Protein AF-A0A6B9TF49-F1 (afdb_monomer_lite)

Radius of gyration: 22.35 Å; chains: 1; bounding box: 55×43×65 Å

Sequence (356 aa):
MDRMTGKLMEFLEELSRALIASGNSVTETERILRSIAGSLGVMVEVSVLPTMLIIKMGGDVSRMSLAAQSPGFIPLHQVTEIYRLIDDVKEGHVDPESALDKLVSIRRSPHRSGRLGMFSGYILLSVGIAFLIQPDLSLITYSSFLSLIAGFLIVMSYGNERLSLIMPVLASFTVSSVAFFMICEGLMTGNLSLLVPPLIYFIPGVTITTGMYELASQELVSGSSRVIYACMLLLLLLFGVLMGMQLNGFPQQEFTAIKITSSFIYSPYLGAVLFATGIYLFLSVRRSDFPWILLVLYTALLGQQIGNLIAGGLLGAFLGALSMTVTARGIEIAGKTSHFVTLYHVLIQESPPRLV

Foldseek 3Di:
DVVLVVLLVLLLVLLLLVCVLQLHAQVLSQVLSQLLCVLVVWHWDWGDASQWIWIDGPNDIDTDGGSPNQLDHQFVVLVLQSVVLSVCSSVVVDRSNRSSVSNVVSSPDAQPLHLVLQLLLLLLQLLLVQLQPANDPQLSVLLSVLLNVLSVLVSVCPPPSVSSVLSLLVSLQVSLLVVLLCVVVVNGDDAPSSSCSSNVVLQLVSLQVSLVVCVVVVVPNRSVVSNVVNVVSVVSSVNSNVNSCVVNVPDPVVHDDDPRDHPDPCRNLVSLLSSLSSSCSNSVDDPQCSVLSSVLSVQLQVLLVVLCVPPRRVRSNVRSVVRSLVSLCVCLVVVRDRCPSPSDPPPPPPPDPPDD

pLDDT: mean 82.02, std 15.94, range [27.72, 98.0]

Structure (mmCIF, N/CA/C/O backbone):
data_AF-A0A6B9TF49-F1
#
_entry.id   AF-A0A6B9TF49-F1
#
loop_
_atom_site.group_PDB
_atom_site.id
_atom_site.type_symbol
_atom_site.label_atom_id
_atom_site.label_alt_id
_atom_site.label_comp_id
_atom_site.label_asym_id
_atom_site.label_entity_id
_atom_site.label_seq_id
_atom_site.pdbx_PDB_ins_code
_atom_site.Cartn_x
_atom_site.Cartn_y
_atom_site.Cartn_z
_atom_site.occupancy
_atom_site.B_iso_or_equiv
_atom_site.auth_seq_id
_atom_site.auth_comp_id
_atom_site.auth_asym_id
_atom_site.auth_atom_id
_atom_site.pdbx_PDB_model_num
ATOM 1 N N . MET A 1 1 ? -18.948 -11.946 34.826 1.00 50.22 1 MET A N 1
ATOM 2 C CA . MET A 1 1 ? -18.286 -10.670 34.489 1.00 50.22 1 MET A CA 1
ATOM 3 C C . MET A 1 1 ? -16.859 -10.926 34.030 1.00 50.22 1 MET A C 1
ATOM 5 O O . MET A 1 1 ? -16.630 -10.737 32.850 1.00 50.22 1 MET A O 1
ATOM 9 N N . ASP A 1 2 ? -15.986 -11.522 34.852 1.00 61.84 2 ASP A N 1
ATOM 10 C CA . ASP A 1 2 ? -14.580 -11.836 34.497 1.00 61.84 2 ASP A CA 1
ATOM 11 C C . ASP A 1 2 ? -14.349 -12.507 33.136 1.00 61.84 2 ASP A C 1
ATOM 13 O O . ASP A 1 2 ? -13.520 -12.062 32.349 1.00 61.84 2 ASP A O 1
ATOM 17 N N . ARG A 1 3 ? -15.109 -13.560 32.812 1.00 61.41 3 ARG A N 1
ATOM 18 C CA . ARG A 1 3 ? -14.916 -14.301 31.553 1.00 61.41 3 ARG A CA 1
ATOM 19 C C . ARG A 1 3 ? -15.261 -13.475 30.304 1.00 61.41 3 ARG A C 1
ATOM 21 O O . ARG A 1 3 ? -14.614 -13.621 29.274 1.00 61.41 3 ARG A O 1
ATOM 28 N N . MET A 1 4 ? -16.258 -12.596 30.413 1.00 64.38 4 MET A N 1
ATOM 29 C CA . MET A 1 4 ? -16.692 -11.701 29.334 1.00 64.38 4 MET A CA 1
ATOM 30 C C . MET A 1 4 ? -15.708 -10.537 29.156 1.00 64.38 4 MET A C 1
ATOM 32 O O . MET A 1 4 ? -15.380 -10.185 28.028 1.00 64.38 4 MET A O 1
ATOM 36 N N . THR A 1 5 ? -15.171 -10.007 30.260 1.00 75.62 5 THR A N 1
ATOM 37 C CA . THR A 1 5 ? -14.090 -9.010 30.268 1.00 75.62 5 THR A CA 1
ATOM 38 C C . THR A 1 5 ? -12.828 -9.556 29.591 1.00 75.62 5 THR A C 1
ATOM 40 O O . THR A 1 5 ? -12.254 -8.889 28.735 1.00 75.62 5 THR A O 1
ATOM 43 N N . GLY A 1 6 ? -12.445 -10.804 29.894 1.00 80.69 6 GLY A N 1
ATOM 44 C CA . GLY A 1 6 ? -11.306 -11.474 29.256 1.00 80.69 6 GLY A CA 1
ATOM 45 C C . GLY A 1 6 ? -11.487 -11.672 27.748 1.00 80.69 6 GLY A C 1
ATOM 46 O O . GLY A 1 6 ? -10.590 -11.348 26.976 1.00 80.69 6 GLY A O 1
ATOM 47 N N . LYS A 1 7 ? -12.670 -12.122 27.304 1.00 84.38 7 LYS A N 1
ATOM 48 C CA . LYS A 1 7 ? -12.969 -12.298 25.872 1.00 84.38 7 LYS A CA 1
ATOM 49 C C . LYS A 1 7 ? -13.021 -10.988 25.096 1.00 84.38 7 LYS A C 1
ATOM 51 O O . LYS A 1 7 ? -12.519 -10.927 23.977 1.00 84.38 7 LYS A O 1
ATOM 56 N N . LEU A 1 8 ? -13.578 -9.936 25.694 1.00 86.00 8 LEU A N 1
ATOM 57 C CA . LEU A 1 8 ? -13.536 -8.598 25.110 1.00 86.00 8 LEU A CA 1
ATOM 58 C C . LEU A 1 8 ? -12.091 -8.114 24.959 1.00 86.00 8 LEU A C 1
ATOM 60 O O . LEU A 1 8 ? -11.741 -7.557 23.926 1.00 86.00 8 LEU A O 1
ATOM 64 N N . MET A 1 9 ? -11.243 -8.351 25.958 1.00 85.44 9 MET A N 1
ATOM 65 C CA . MET A 1 9 ? -9.836 -7.971 25.897 1.00 85.44 9 MET A CA 1
ATOM 66 C C . MET A 1 9 ? -9.089 -8.719 24.786 1.00 85.44 9 MET A C 1
ATOM 68 O O . MET A 1 9 ? -8.458 -8.070 23.957 1.00 85.44 9 MET A O 1
ATOM 72 N N . GLU A 1 10 ? -9.250 -10.044 24.693 1.00 86.25 10 GLU A N 1
ATOM 73 C CA . GLU A 1 10 ? -8.709 -10.859 23.590 1.00 86.25 10 GLU A CA 1
ATOM 74 C C . GLU A 1 10 ? -9.185 -10.348 22.217 1.00 86.25 10 GLU A C 1
ATOM 76 O O . GLU A 1 10 ? -8.394 -10.235 21.278 1.00 86.25 10 GLU A O 1
ATOM 81 N N . PHE A 1 11 ? -10.470 -9.995 22.097 1.00 88.81 11 PHE A N 1
ATOM 82 C CA . PHE A 1 11 ? -11.031 -9.429 20.872 1.00 88.81 11 PHE A CA 1
ATOM 83 C C . PHE A 1 11 ? -10.395 -8.085 20.505 1.00 88.81 11 PHE A C 1
ATOM 85 O O . PHE A 1 11 ? -9.966 -7.911 19.366 1.00 88.81 11 PHE A O 1
ATOM 92 N N . LEU A 1 12 ? -10.302 -7.146 21.451 1.00 89.19 12 LEU A N 1
ATOM 93 C CA . LEU A 1 12 ? -9.697 -5.831 21.220 1.00 89.19 12 LEU A CA 1
ATOM 94 C C . LEU A 1 12 ? -8.208 -5.947 20.860 1.00 89.19 12 LEU A C 1
ATOM 96 O O . LEU A 1 12 ? -7.720 -5.210 20.001 1.00 89.19 12 LEU A O 1
ATOM 100 N N . GLU A 1 13 ? -7.495 -6.889 21.475 1.00 85.69 13 GLU A N 1
ATOM 101 C CA . GLU A 1 13 ? -6.094 -7.182 21.175 1.00 85.69 13 GLU A CA 1
ATOM 102 C C . GLU A 1 13 ? -5.904 -7.706 19.741 1.00 85.69 13 GLU A C 1
ATOM 104 O O . GLU A 1 13 ? -5.104 -7.161 18.972 1.00 85.69 13 GLU A O 1
ATOM 109 N N . GLU A 1 14 ? -6.669 -8.724 19.336 1.00 85.56 14 GLU A N 1
ATOM 110 C CA . GLU A 1 14 ? -6.610 -9.266 17.974 1.00 85.56 14 GLU A CA 1
ATOM 111 C C . GLU A 1 14 ? -7.107 -8.265 16.922 1.00 85.56 14 GLU A C 1
ATOM 113 O O . GLU A 1 14 ? -6.553 -8.186 15.820 1.00 85.56 14 GLU A O 1
ATOM 118 N N . LEU A 1 15 ? -8.111 -7.453 17.262 1.00 88.62 15 LEU A N 1
ATOM 119 C CA . LEU A 1 15 ? -8.631 -6.415 16.380 1.00 88.62 15 LEU A CA 1
ATOM 120 C C . LEU A 1 15 ? -7.591 -5.319 16.144 1.00 88.62 15 LEU A C 1
ATOM 122 O O . LEU A 1 15 ? -7.378 -4.916 15.003 1.00 88.62 15 LEU A O 1
ATOM 126 N N . SER A 1 16 ? -6.900 -4.880 17.197 1.00 87.12 16 SER A N 1
ATOM 127 C CA . SER A 1 16 ? -5.808 -3.908 17.101 1.00 87.12 16 SER A CA 1
ATOM 128 C C . SER A 1 16 ? -4.714 -4.381 16.140 1.00 87.12 16 SER A C 1
ATOM 130 O O . SER A 1 16 ? -4.325 -3.656 15.221 1.00 87.12 16 SER A O 1
ATOM 132 N N . ARG A 1 17 ? -4.282 -5.645 16.273 1.00 83.56 17 ARG A N 1
ATOM 133 C CA . ARG A 1 17 ? -3.313 -6.264 15.351 1.00 83.56 17 ARG A CA 1
ATOM 134 C C . ARG A 1 17 ? -3.799 -6.218 13.906 1.00 83.56 17 ARG A C 1
ATOM 136 O O . ARG A 1 17 ? -3.029 -5.871 13.012 1.00 83.56 17 ARG A O 1
ATOM 143 N N . ALA A 1 18 ? -5.066 -6.553 13.677 1.00 82.69 18 ALA A N 1
ATOM 144 C CA . ALA A 1 18 ? -5.655 -6.558 12.345 1.00 82.69 18 ALA A CA 1
ATOM 145 C C . ALA A 1 18 ? -5.770 -5.142 11.749 1.00 82.69 18 ALA A C 1
ATOM 147 O O . ALA A 1 18 ? -5.465 -4.949 10.572 1.00 82.69 18 ALA A O 1
ATOM 148 N N . LEU A 1 19 ? -6.140 -4.139 12.551 1.00 84.81 19 LEU A N 1
ATOM 149 C CA . LEU A 1 19 ? -6.241 -2.740 12.125 1.00 84.81 19 LEU A CA 1
ATOM 150 C C . LEU A 1 19 ? -4.875 -2.164 11.742 1.00 84.81 19 LEU A C 1
ATOM 152 O O . LEU A 1 19 ? -4.743 -1.595 10.654 1.00 84.81 19 LEU A O 1
ATOM 156 N N . ILE A 1 20 ? -3.852 -2.377 12.576 1.00 81.25 20 ILE A N 1
ATOM 157 C CA . ILE A 1 20 ? -2.479 -1.926 12.306 1.00 81.25 20 ILE A CA 1
ATOM 158 C C . ILE A 1 20 ? -1.910 -2.607 11.058 1.00 81.25 20 ILE A C 1
ATOM 160 O O . ILE A 1 20 ? -1.353 -1.930 10.195 1.00 81.25 20 ILE A O 1
ATOM 164 N N . ALA A 1 21 ? -2.106 -3.920 10.907 1.00 78.38 21 ALA A N 1
ATOM 165 C CA . ALA A 1 21 ? -1.682 -4.654 9.713 1.00 78.38 21 ALA A CA 1
ATOM 166 C C . ALA A 1 21 ? -2.467 -4.262 8.441 1.00 78.38 21 ALA A C 1
ATOM 168 O O . ALA A 1 21 ? -1.987 -4.471 7.329 1.00 78.38 21 ALA A O 1
ATOM 169 N N . SER A 1 22 ? -3.644 -3.646 8.589 1.00 77.69 22 SER A N 1
ATOM 170 C CA . SER A 1 22 ? -4.412 -3.062 7.479 1.00 77.69 22 SER A CA 1
ATOM 171 C C . SER A 1 22 ? -3.929 -1.657 7.084 1.00 77.69 22 SER A C 1
ATOM 173 O O . SER A 1 22 ? -4.468 -1.073 6.148 1.00 77.69 22 SER A O 1
ATOM 175 N N . GLY A 1 23 ? -2.925 -1.103 7.778 1.00 77.75 23 GLY A N 1
ATOM 176 C CA . GLY A 1 23 ? -2.355 0.219 7.499 1.00 77.75 23 GLY A CA 1
ATOM 177 C C . GLY A 1 23 ? -3.005 1.384 8.254 1.00 77.75 23 GLY A C 1
ATOM 178 O O . GLY A 1 23 ? -2.693 2.537 7.949 1.00 77.75 23 GLY A O 1
ATOM 179 N N . ASN A 1 24 ? -3.876 1.112 9.237 1.00 83.06 24 ASN A N 1
ATOM 180 C CA . ASN A 1 24 ? -4.485 2.155 10.069 1.00 83.06 24 ASN A CA 1
ATOM 181 C C . ASN A 1 24 ? -3.449 2.895 10.921 1.00 83.06 24 ASN A C 1
ATOM 183 O O . ASN A 1 24 ? -2.444 2.320 11.357 1.00 83.06 24 ASN A O 1
ATOM 187 N N . SER A 1 25 ? -3.725 4.167 11.213 1.00 85.81 25 SER A N 1
ATOM 188 C CA . SER A 1 25 ? -2.951 4.912 12.204 1.00 85.81 25 SER A CA 1
ATOM 189 C C . SER A 1 25 ? -3.233 4.407 13.624 1.00 85.81 25 SER A C 1
ATOM 191 O O . SER A 1 25 ? -4.275 3.802 13.895 1.00 85.81 25 SER A O 1
ATOM 193 N N . VAL A 1 26 ? -2.297 4.646 14.540 1.00 87.69 26 VAL A N 1
ATOM 194 C CA . VAL A 1 26 ? -2.445 4.330 15.963 1.00 87.69 26 VAL A CA 1
ATOM 195 C C . VAL A 1 26 ? -3.609 5.110 16.563 1.00 87.69 26 VAL A C 1
ATOM 197 O O . VAL A 1 26 ? -4.462 4.507 17.204 1.00 87.69 26 VAL A O 1
ATOM 200 N N . THR A 1 27 ? -3.738 6.396 16.223 1.00 87.50 27 THR A N 1
ATOM 201 C CA . THR A 1 27 ? -4.857 7.256 16.635 1.00 87.50 27 THR A CA 1
ATOM 202 C C . THR A 1 27 ? -6.202 6.689 16.184 1.00 87.50 27 THR A C 1
ATOM 204 O O . THR A 1 27 ? -7.154 6.616 16.959 1.00 87.50 27 THR A O 1
ATOM 207 N N . GLU A 1 28 ? -6.286 6.246 14.927 1.00 85.56 28 GLU A N 1
ATOM 208 C CA . GLU A 1 28 ? -7.514 5.675 14.377 1.00 85.56 28 GLU A CA 1
ATOM 209 C C . GLU A 1 28 ? -7.865 4.346 15.049 1.00 85.56 28 GLU A C 1
ATOM 211 O O . GLU A 1 28 ? -9.021 4.108 15.403 1.00 85.56 28 GLU A O 1
ATOM 216 N N . THR A 1 29 ? -6.852 3.514 15.290 1.00 89.00 29 THR A N 1
ATOM 217 C CA . THR A 1 29 ? -6.990 2.231 15.983 1.00 89.00 29 THR A CA 1
ATOM 218 C C . THR A 1 29 ? -7.492 2.435 17.414 1.00 89.00 29 THR A C 1
ATOM 220 O O . THR A 1 29 ? -8.469 1.804 17.811 1.00 89.00 29 THR A O 1
ATOM 223 N N . GLU A 1 30 ? -6.902 3.358 18.179 1.00 90.25 30 GLU A N 1
ATOM 224 C CA . GLU A 1 30 ? -7.357 3.696 19.535 1.00 90.25 30 GLU A CA 1
ATOM 225 C C . GLU A 1 30 ? -8.817 4.144 19.561 1.00 90.25 30 GLU A C 1
ATOM 227 O O . GLU A 1 30 ? -9.601 3.679 20.393 1.00 90.25 30 GLU A O 1
ATOM 232 N N . ARG A 1 31 ? -9.198 5.020 18.628 1.00 89.62 31 ARG A N 1
ATOM 233 C CA . ARG A 1 31 ? -10.565 5.532 18.512 1.00 89.62 31 ARG A CA 1
ATOM 234 C C . ARG A 1 31 ? -11.566 4.409 18.232 1.00 89.62 31 ARG A C 1
ATOM 236 O O . ARG A 1 31 ? -12.620 4.378 18.866 1.00 89.62 31 ARG A O 1
ATOM 243 N N . ILE A 1 32 ? -11.241 3.467 17.339 1.00 90.81 32 ILE A N 1
ATOM 244 C CA . ILE A 1 32 ? -12.092 2.298 17.052 1.00 90.81 32 ILE A CA 1
ATOM 245 C C . ILE A 1 32 ? -12.259 1.432 18.304 1.00 90.81 32 ILE A C 1
ATOM 247 O O . ILE A 1 32 ? -13.389 1.121 18.684 1.00 90.81 32 ILE A O 1
ATOM 251 N N . LEU A 1 33 ? -11.159 1.082 18.978 1.00 90.81 33 LEU A N 1
ATOM 252 C CA . LEU A 1 33 ? -11.188 0.214 20.161 1.00 90.81 33 LEU A CA 1
ATOM 253 C C . LEU A 1 33 ? -11.993 0.841 21.309 1.00 90.81 33 LEU A C 1
ATOM 255 O O . LEU A 1 33 ? -12.824 0.169 21.922 1.00 90.81 33 LEU A O 1
ATOM 259 N N . ARG A 1 34 ? -11.812 2.146 21.555 1.00 91.44 34 ARG A N 1
ATOM 260 C CA . ARG A 1 34 ? -12.600 2.906 22.540 1.00 91.44 34 ARG A CA 1
ATOM 261 C C . ARG A 1 34 ? -14.077 2.976 22.157 1.00 91.44 34 ARG A C 1
ATOM 263 O O . ARG A 1 34 ? -14.931 2.819 23.025 1.00 91.44 34 ARG A O 1
ATOM 270 N N . SER A 1 35 ? -14.388 3.176 20.874 1.00 90.50 35 SER A N 1
ATOM 271 C CA . SER A 1 35 ? -15.771 3.229 20.383 1.00 90.50 35 SER A CA 1
ATOM 272 C C . SER A 1 35 ? -16.505 1.900 20.577 1.00 90.50 35 SER A C 1
ATOM 274 O O . SER A 1 35 ? -17.655 1.909 21.012 1.00 90.50 35 SER A O 1
ATOM 276 N N . ILE A 1 36 ? -15.844 0.770 20.309 1.00 91.06 36 ILE A N 1
ATOM 277 C CA . ILE A 1 36 ? -16.403 -0.570 20.535 1.00 91.06 36 ILE A CA 1
ATOM 278 C C . ILE A 1 36 ? -16.648 -0.800 22.026 1.00 91.06 36 ILE A C 1
ATOM 280 O O . ILE A 1 36 ? -17.761 -1.138 22.421 1.00 91.06 36 ILE A O 1
ATOM 284 N N . ALA A 1 37 ? -15.642 -0.572 22.871 1.00 89.62 37 ALA A N 1
ATOM 285 C CA . ALA A 1 37 ? -15.792 -0.758 24.311 1.00 89.62 37 ALA A CA 1
ATOM 286 C C . ALA A 1 37 ? -16.915 0.124 24.889 1.00 89.62 37 ALA A C 1
ATOM 288 O O . ALA A 1 37 ? -17.757 -0.365 25.642 1.00 89.62 37 ALA A O 1
ATOM 289 N N . GLY A 1 38 ? -16.999 1.385 24.448 1.00 88.81 38 GLY A N 1
ATOM 290 C CA . GLY A 1 38 ? -18.068 2.309 24.822 1.00 88.81 38 GLY A CA 1
ATOM 291 C C . GLY A 1 38 ? -19.461 1.833 24.398 1.00 88.81 38 GLY A C 1
ATOM 292 O O . GLY A 1 38 ? -20.392 1.928 25.195 1.00 88.81 38 GLY A O 1
ATOM 293 N N . SER A 1 39 ? -19.611 1.254 23.198 1.00 88.56 39 SER A N 1
ATOM 294 C CA . SER A 1 39 ? -20.893 0.679 22.742 1.00 88.56 39 SER A CA 1
ATOM 295 C C . SER A 1 39 ? -21.367 -0.503 23.596 1.00 88.56 39 SER A C 1
ATOM 297 O O . SER A 1 39 ? -22.565 -0.738 23.721 1.00 88.56 39 SER A O 1
ATOM 299 N N . LEU A 1 40 ? -20.433 -1.192 24.255 1.00 87.50 40 LEU A N 1
ATOM 300 C CA . LEU A 1 40 ? -20.698 -2.298 25.177 1.00 87.50 40 LEU A CA 1
ATOM 301 C C . LEU A 1 40 ? -20.807 -1.840 26.645 1.00 87.50 40 LEU A C 1
ATOM 303 O O . LEU A 1 40 ? -20.935 -2.674 27.540 1.00 87.50 40 LEU A O 1
ATOM 307 N N . GLY A 1 41 ? -20.734 -0.531 26.914 1.00 86.88 41 GLY A N 1
ATOM 308 C CA . GLY A 1 41 ? -20.794 0.033 28.267 1.00 86.88 41 GLY A CA 1
ATOM 309 C C . GLY A 1 41 ? -19.526 -0.177 29.103 1.00 86.88 41 GLY A C 1
ATOM 310 O O . GLY A 1 41 ? -19.577 -0.068 30.327 1.00 86.88 41 GLY A O 1
ATOM 311 N N . VAL A 1 42 ? -18.390 -0.484 28.468 1.00 87.00 42 VAL A N 1
ATOM 312 C CA . VAL A 1 42 ? -17.109 -0.748 29.137 1.00 87.00 42 VAL A CA 1
ATOM 313 C C . VAL A 1 42 ? -16.151 0.422 28.931 1.00 87.00 42 VAL A C 1
ATOM 315 O O . VAL A 1 42 ? -15.837 0.807 27.806 1.00 87.00 42 VAL A O 1
ATOM 318 N N . MET A 1 43 ? -15.630 0.966 30.030 1.00 84.62 43 MET A N 1
ATOM 319 C CA . MET A 1 43 ? -14.589 1.992 29.984 1.00 84.62 43 MET A CA 1
ATOM 320 C C . MET A 1 43 ? -13.213 1.341 29.843 1.00 84.62 43 MET A C 1
ATOM 322 O O . MET A 1 43 ? -12.811 0.531 30.680 1.00 84.62 43 MET A O 1
ATOM 326 N N . VAL A 1 44 ? -12.487 1.727 28.794 1.00 86.62 44 VAL A N 1
ATOM 327 C CA . VAL A 1 44 ? -11.118 1.274 28.524 1.00 86.62 44 VAL A CA 1
ATOM 328 C C . VAL A 1 44 ? -10.183 2.461 28.334 1.00 86.62 44 VAL A C 1
ATOM 330 O O . VAL A 1 44 ? -10.509 3.440 27.658 1.00 86.62 44 VAL A O 1
ATOM 333 N N . GLU A 1 45 ? -8.987 2.356 28.901 1.00 86.81 45 GLU A N 1
ATOM 334 C CA . GLU A 1 45 ? -7.853 3.193 28.525 1.00 86.81 45 GLU A CA 1
ATOM 335 C C . GLU A 1 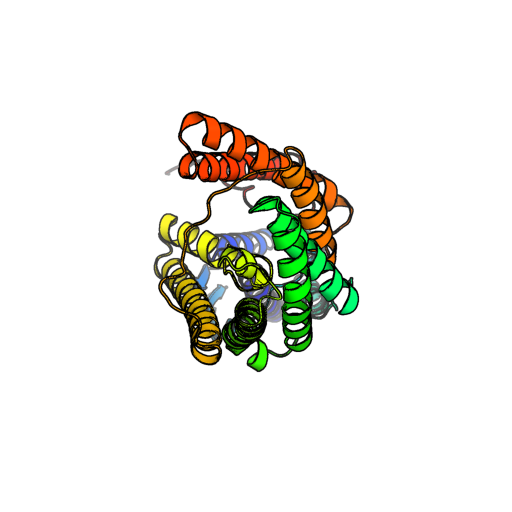45 ? -6.995 2.386 27.549 1.00 86.81 45 GLU A C 1
ATOM 337 O O . GLU A 1 45 ? -6.537 1.292 27.878 1.00 86.81 45 GLU A O 1
ATOM 342 N N . VAL A 1 46 ? -6.810 2.907 26.339 1.00 87.38 46 VAL A N 1
ATOM 343 C CA . VAL A 1 46 ? -6.071 2.236 25.266 1.00 87.38 46 VAL A CA 1
ATOM 344 C C . VAL A 1 46 ? -4.925 3.136 24.834 1.00 87.38 46 VAL A C 1
ATOM 346 O O . VAL A 1 46 ? -5.148 4.329 24.625 1.00 87.38 46 VAL A O 1
ATOM 349 N N . SER A 1 47 ? -3.732 2.558 24.710 1.00 87.50 47 SER A N 1
ATOM 350 C CA . SER A 1 47 ? -2.578 3.182 24.068 1.00 87.50 47 SER A CA 1
ATOM 351 C C . SER A 1 47 ? -1.982 2.215 23.048 1.00 87.50 47 SER A C 1
ATOM 353 O O . SER A 1 47 ? -1.600 1.091 23.397 1.00 87.50 47 SER A O 1
ATOM 355 N N . VAL A 1 48 ? -1.948 2.630 21.784 1.00 84.75 48 VAL A N 1
ATOM 356 C CA . VAL A 1 48 ? -1.454 1.840 20.653 1.00 84.75 48 VAL A CA 1
ATOM 357 C C . VAL A 1 48 ? -0.118 2.414 20.191 1.00 84.75 48 VAL A C 1
ATOM 359 O O . VAL A 1 48 ? 0.020 3.594 19.894 1.00 84.75 48 VAL A O 1
ATOM 362 N N . LEU A 1 49 ? 0.875 1.545 20.070 1.00 82.44 49 LEU A N 1
ATOM 363 C CA . LEU A 1 49 ? 2.174 1.817 19.470 1.00 82.44 49 LEU A CA 1
ATOM 364 C C . LEU A 1 49 ? 2.404 0.827 18.315 1.00 82.44 49 LEU A C 1
ATOM 366 O O . LEU A 1 49 ? 1.795 -0.245 18.291 1.00 82.44 49 LEU A O 1
ATOM 370 N N . PRO A 1 50 ? 3.327 1.113 17.380 1.00 72.25 50 PRO A N 1
ATOM 371 C CA . PRO A 1 50 ? 3.598 0.257 16.219 1.00 72.25 50 PRO A CA 1
ATOM 372 C C . PRO A 1 50 ? 3.829 -1.227 16.524 1.00 72.25 50 PRO A C 1
ATOM 374 O O . PRO A 1 50 ? 3.546 -2.073 15.676 1.00 72.25 50 PRO A O 1
ATOM 377 N N . THR A 1 51 ? 4.381 -1.532 17.701 1.00 74.56 51 THR A N 1
ATOM 378 C CA . THR A 1 51 ? 4.763 -2.884 18.135 1.00 74.56 51 THR A CA 1
ATOM 379 C C . THR A 1 51 ? 4.194 -3.266 19.505 1.00 74.56 51 THR A C 1
ATOM 381 O O . THR A 1 51 ? 4.503 -4.346 20.016 1.00 74.56 51 THR A O 1
ATOM 384 N N . MET A 1 52 ? 3.389 -2.399 20.125 1.00 79.81 52 MET A N 1
ATOM 385 C CA . MET A 1 52 ? 2.915 -2.567 21.501 1.00 79.81 52 MET A CA 1
ATOM 386 C C . MET A 1 52 ? 1.486 -2.052 21.651 1.00 79.81 52 MET A C 1
ATOM 388 O O . MET A 1 52 ? 1.134 -1.014 21.106 1.00 79.81 52 MET A O 1
ATOM 392 N N . LEU A 1 53 ? 0.678 -2.766 22.427 1.00 84.00 53 LEU A N 1
ATOM 393 C CA . LEU A 1 53 ? -0.676 -2.361 22.775 1.00 84.00 53 LEU A CA 1
ATOM 394 C C . LEU A 1 53 ? -0.845 -2.455 24.288 1.00 84.00 53 LEU A C 1
ATOM 396 O O . LEU A 1 53 ? -0.520 -3.472 24.905 1.00 84.00 53 LEU A O 1
ATOM 400 N N . ILE A 1 54 ? -1.359 -1.386 24.881 1.00 86.00 54 ILE A N 1
ATOM 401 C CA . ILE A 1 54 ? -1.696 -1.325 26.299 1.00 86.00 54 ILE A CA 1
ATOM 402 C C . ILE A 1 54 ? -3.197 -1.096 26.384 1.00 86.00 54 ILE A C 1
ATOM 404 O O . ILE A 1 54 ? -3.696 -0.093 25.876 1.00 86.00 54 ILE A O 1
ATOM 408 N N . ILE A 1 55 ? -3.901 -2.018 27.037 1.00 85.50 55 ILE A N 1
ATOM 409 C CA . ILE A 1 55 ? -5.322 -1.876 27.349 1.00 85.50 55 ILE A CA 1
ATOM 410 C C . ILE A 1 55 ? -5.475 -2.008 28.857 1.00 85.50 55 ILE A C 1
ATOM 412 O O . ILE A 1 55 ? -5.036 -2.983 29.464 1.00 85.50 55 ILE A O 1
ATOM 416 N N . LYS A 1 56 ? -6.117 -1.024 29.473 1.00 84.81 56 LYS A N 1
ATOM 417 C CA . LYS A 1 56 ? -6.492 -1.062 30.882 1.00 84.81 56 LYS A CA 1
ATOM 418 C C . LYS A 1 56 ? -8.009 -1.034 30.994 1.00 84.81 56 LYS A C 1
ATOM 420 O O . LYS A 1 56 ? -8.664 -0.157 30.429 1.00 84.81 56 LYS A O 1
ATOM 425 N N . MET A 1 57 ? -8.550 -2.003 31.725 1.00 81.31 57 MET A N 1
ATOM 426 C CA . MET A 1 57 ? -9.983 -2.235 31.885 1.00 81.31 57 MET A CA 1
ATOM 427 C C . MET A 1 57 ? -10.255 -2.643 33.336 1.00 81.31 57 MET A C 1
ATOM 429 O O . MET A 1 57 ? -9.613 -3.547 33.855 1.00 81.31 57 MET A O 1
ATOM 433 N N . GLY A 1 58 ? -11.173 -1.957 34.023 1.00 73.00 58 GLY A N 1
ATOM 434 C CA . GLY A 1 58 ? -11.579 -2.338 35.388 1.00 73.00 58 GLY A CA 1
ATOM 435 C C . GLY A 1 58 ? -10.487 -2.270 36.471 1.00 73.00 58 GLY A C 1
ATOM 436 O O . GLY A 1 58 ? -10.671 -2.845 37.535 1.00 73.00 58 GLY A O 1
ATOM 437 N N . GLY A 1 59 ? -9.370 -1.573 36.228 1.00 69.25 59 GLY A N 1
ATOM 438 C CA . GLY A 1 59 ? -8.222 -1.503 37.147 1.00 69.25 59 GLY A CA 1
ATOM 439 C C . GLY A 1 59 ? -7.104 -2.498 36.827 1.00 69.25 59 GLY A C 1
ATOM 440 O O . GLY A 1 59 ? -5.961 -2.249 37.210 1.00 69.25 59 GLY A O 1
ATOM 441 N N . ASP A 1 60 ? -7.396 -3.531 36.037 1.00 66.31 60 ASP A N 1
ATOM 442 C CA . ASP A 1 60 ? -6.397 -4.446 35.500 1.00 66.31 60 ASP A CA 1
ATOM 443 C C . ASP A 1 60 ? -5.765 -3.873 34.228 1.00 66.31 60 ASP A C 1
ATOM 445 O O . ASP A 1 60 ? -6.432 -3.309 33.354 1.00 66.31 60 ASP A O 1
ATOM 449 N N . VAL A 1 61 ? -4.441 -4.001 34.135 1.00 64.62 61 VAL A N 1
ATOM 450 C CA . VAL A 1 61 ? -3.660 -3.591 32.964 1.00 64.62 61 VAL A CA 1
ATOM 451 C C . VAL A 1 61 ? -3.242 -4.844 32.212 1.00 64.62 61 VAL A C 1
ATOM 453 O O . VAL A 1 61 ? -2.364 -5.573 32.675 1.00 64.62 61 VAL A O 1
ATOM 456 N N . SER A 1 62 ? -3.805 -5.058 31.025 1.00 66.06 62 SER A N 1
ATOM 457 C CA . SER A 1 62 ? -3.233 -6.002 30.070 1.00 66.06 62 SER A CA 1
ATOM 458 C C . SER A 1 62 ? -2.200 -5.292 29.216 1.00 66.06 62 SER A C 1
ATOM 460 O O . SER A 1 62 ? -2.444 -4.248 28.599 1.00 66.06 62 SER A O 1
ATOM 462 N N . ARG A 1 63 ? -0.997 -5.860 29.209 1.00 58.97 63 ARG A N 1
ATOM 463 C CA . ARG A 1 63 ? 0.076 -5.455 28.309 1.00 58.97 63 ARG A CA 1
ATOM 464 C C . ARG A 1 63 ? 0.238 -6.544 27.273 1.00 58.97 63 ARG A C 1
ATOM 466 O O . ARG A 1 63 ? 0.791 -7.601 27.573 1.00 58.97 63 ARG A O 1
ATOM 473 N N . MET A 1 64 ? -0.154 -6.248 26.043 1.00 58.28 64 MET A N 1
ATOM 474 C CA . MET A 1 64 ? 0.240 -7.070 24.918 1.00 58.28 64 MET A CA 1
ATOM 475 C C . MET A 1 64 ? 1.600 -6.578 24.415 1.00 58.28 64 MET A C 1
ATOM 477 O O . MET A 1 64 ? 1.729 -5.531 23.776 1.00 58.28 64 MET A O 1
ATOM 481 N N . SER A 1 65 ? 2.633 -7.363 24.708 1.00 52.28 65 SER A N 1
ATOM 482 C CA . SER A 1 65 ? 3.899 -7.290 23.987 1.00 52.28 65 SER A CA 1
ATOM 483 C C . SER A 1 65 ? 3.755 -8.111 22.710 1.00 52.28 65 SER A C 1
ATOM 485 O O . SER A 1 65 ? 3.220 -9.217 22.754 1.00 52.28 65 SER A O 1
ATOM 487 N N . LEU A 1 66 ? 4.261 -7.593 21.591 1.00 50.28 66 LEU A N 1
ATOM 488 C CA . LEU A 1 66 ? 4.243 -8.211 20.263 1.00 50.28 66 LEU A CA 1
ATOM 489 C C . LEU A 1 66 ? 2.923 -7.995 19.508 1.00 50.28 66 LEU A C 1
ATOM 491 O O . LEU A 1 66 ? 2.178 -8.931 19.203 1.00 50.28 66 LEU A O 1
ATOM 495 N N . ALA A 1 67 ? 2.698 -6.756 19.067 1.00 45.03 67 ALA A N 1
ATOM 496 C CA . ALA A 1 67 ? 2.180 -6.582 17.715 1.00 45.03 67 ALA A CA 1
ATOM 497 C C . ALA A 1 67 ? 3.334 -6.942 16.767 1.00 45.03 67 ALA A C 1
ATOM 499 O O . ALA A 1 67 ? 4.092 -6.084 16.317 1.00 45.03 67 ALA A O 1
ATOM 500 N N . ALA A 1 68 ? 3.549 -8.244 16.556 1.00 42.66 68 ALA A N 1
ATOM 501 C CA . ALA A 1 68 ? 4.385 -8.700 15.463 1.00 42.66 68 ALA A CA 1
ATOM 502 C C . ALA A 1 68 ? 3.693 -8.204 14.195 1.00 42.66 68 ALA A C 1
ATOM 504 O O . ALA A 1 68 ? 2.635 -8.708 13.818 1.00 42.66 68 ALA A O 1
ATOM 505 N N . GLN A 1 69 ? 4.238 -7.146 13.599 1.00 49.72 69 GLN A N 1
ATOM 506 C CA . GLN A 1 69 ? 3.880 -6.767 12.247 1.00 49.72 69 GLN A CA 1
ATOM 507 C C . GLN A 1 69 ? 4.202 -7.983 11.382 1.00 49.72 69 GLN A C 1
ATOM 509 O O . GLN A 1 69 ? 5.373 -8.238 11.104 1.00 49.72 69 GLN A O 1
ATOM 514 N N . SER A 1 70 ? 3.197 -8.786 11.023 1.00 45.34 70 SER A N 1
ATOM 515 C CA . SER A 1 70 ? 3.408 -9.803 9.999 1.00 45.34 70 SER A CA 1
ATOM 516 C C . SER A 1 70 ? 3.773 -9.045 8.722 1.00 45.34 70 SER A C 1
ATOM 518 O O . SER A 1 70 ? 3.000 -8.187 8.290 1.00 45.34 70 SER A O 1
ATOM 520 N N . PRO A 1 71 ? 4.944 -9.308 8.123 1.00 44.16 71 PRO A N 1
ATOM 521 C CA . PRO A 1 71 ? 5.317 -8.671 6.876 1.00 44.16 71 PRO A CA 1
ATOM 522 C C . PRO A 1 71 ? 4.352 -9.133 5.776 1.00 44.16 71 PRO A C 1
ATOM 524 O O . PRO A 1 71 ? 4.390 -10.288 5.349 1.00 44.16 71 PRO A O 1
ATOM 527 N N . GLY A 1 72 ? 3.475 -8.237 5.322 1.00 50.66 72 GLY A N 1
ATOM 528 C CA . GLY A 1 72 ? 2.549 -8.493 4.220 1.00 50.66 72 GLY A CA 1
ATOM 529 C C . GLY A 1 72 ? 1.311 -7.599 4.254 1.00 50.66 72 GLY A C 1
ATOM 530 O O . GLY A 1 72 ? 0.900 -7.126 5.309 1.00 50.66 72 GLY A O 1
ATOM 531 N N . PHE A 1 73 ? 0.705 -7.371 3.088 1.00 57.47 73 PHE A N 1
ATOM 532 C CA . PHE A 1 73 ? -0.581 -6.681 2.993 1.00 57.47 73 PHE A CA 1
ATOM 533 C C . PHE A 1 73 ? -1.723 -7.624 3.384 1.00 57.47 73 PHE A C 1
ATOM 535 O O . PHE A 1 73 ? -1.812 -8.743 2.871 1.00 57.47 73 PHE A O 1
ATOM 542 N N . ILE A 1 74 ? -2.633 -7.154 4.240 1.00 67.50 74 ILE A N 1
ATOM 543 C CA . ILE A 1 74 ? -3.936 -7.797 4.423 1.00 67.50 74 ILE A CA 1
ATOM 544 C C . ILE A 1 74 ? -4.763 -7.566 3.142 1.00 67.50 74 ILE A C 1
ATOM 546 O O . ILE A 1 74 ? -4.915 -6.414 2.725 1.00 67.50 74 ILE A O 1
ATOM 550 N N . PRO A 1 75 ? -5.305 -8.619 2.496 1.00 70.31 75 PRO A N 1
ATOM 551 C CA . PRO A 1 75 ? -6.164 -8.460 1.326 1.00 70.31 75 PRO A CA 1
ATOM 552 C C . PRO A 1 75 ? -7.363 -7.557 1.627 1.00 70.31 75 PRO A C 1
ATOM 554 O O . PRO A 1 75 ? -7.961 -7.637 2.702 1.00 70.31 75 PRO A O 1
ATOM 557 N N . LEU A 1 76 ? -7.783 -6.743 0.657 1.00 72.94 76 LEU A N 1
ATOM 558 C CA . LEU A 1 76 ? -8.786 -5.700 0.881 1.00 72.94 76 LEU A CA 1
ATOM 559 C C . LEU A 1 76 ? -10.140 -6.249 1.346 1.00 72.94 76 LEU A C 1
ATOM 561 O O . LEU A 1 76 ? -10.851 -5.598 2.114 1.00 72.94 76 LEU A O 1
ATOM 565 N N . HIS A 1 77 ? -10.509 -7.458 0.909 1.00 74.62 77 HIS A N 1
ATOM 566 C CA . HIS A 1 77 ? -11.736 -8.091 1.392 1.00 74.62 77 HIS A CA 1
ATOM 567 C C . HIS A 1 77 ? -11.700 -8.374 2.895 1.00 74.62 77 HIS A C 1
ATOM 569 O O . HIS A 1 77 ? -12.736 -8.210 3.531 1.00 74.62 77 HIS A O 1
ATOM 575 N N . GLN A 1 78 ? -10.547 -8.760 3.454 1.00 80.62 78 GLN A N 1
ATOM 576 C CA . GLN A 1 78 ? -10.419 -9.038 4.884 1.00 80.62 78 GLN A CA 1
ATOM 577 C C . GLN A 1 78 ? -10.537 -7.740 5.669 1.00 80.62 78 GLN A C 1
ATOM 579 O O . GLN A 1 78 ? -11.308 -7.687 6.617 1.00 80.62 78 GLN A O 1
ATOM 584 N N . VAL A 1 79 ? -9.868 -6.671 5.215 1.00 81.69 79 VAL A N 1
ATOM 585 C CA . VAL A 1 79 ? -10.026 -5.323 5.791 1.00 81.69 79 VAL A CA 1
ATOM 586 C C . VAL A 1 79 ? -11.505 -4.948 5.824 1.00 81.69 79 VAL A C 1
ATOM 588 O O . VAL A 1 79 ? -12.055 -4.581 6.855 1.00 81.69 79 VAL A O 1
ATOM 591 N N . THR A 1 80 ? -12.190 -5.138 4.701 1.00 80.44 80 THR A N 1
ATOM 592 C CA . THR A 1 80 ? -13.615 -4.842 4.582 1.00 80.44 80 THR A CA 1
ATOM 593 C C . THR A 1 80 ? -14.489 -5.669 5.533 1.00 80.44 80 THR A C 1
ATOM 595 O O . THR A 1 80 ? -15.468 -5.158 6.070 1.00 80.44 80 THR A O 1
ATOM 598 N N . GLU A 1 81 ? -14.181 -6.953 5.709 1.00 84.81 81 GLU A N 1
ATOM 599 C CA . GLU A 1 81 ? -14.893 -7.845 6.631 1.00 84.81 81 GLU A CA 1
ATOM 600 C C . GLU A 1 81 ? -14.619 -7.497 8.096 1.00 84.81 81 GLU A C 1
ATOM 602 O O . GLU A 1 81 ? -15.543 -7.563 8.900 1.00 84.81 81 GLU A O 1
ATOM 607 N N . ILE A 1 82 ? -13.405 -7.046 8.427 1.00 89.00 82 ILE A N 1
ATOM 608 C CA . ILE A 1 82 ? -13.052 -6.542 9.760 1.00 89.00 82 ILE A CA 1
ATOM 609 C C . ILE A 1 82 ? -13.908 -5.323 10.114 1.00 89.00 82 ILE A C 1
ATOM 611 O O . ILE A 1 82 ? -14.485 -5.293 11.194 1.00 89.00 82 ILE A O 1
ATOM 615 N N . TYR A 1 83 ? -14.055 -4.346 9.215 1.00 87.31 83 TYR A N 1
ATOM 616 C CA . TYR A 1 83 ? -14.904 -3.180 9.497 1.00 87.31 83 TYR A CA 1
ATOM 617 C C . TYR A 1 83 ? -16.390 -3.523 9.610 1.00 87.31 83 TYR A C 1
ATOM 619 O O . TYR A 1 83 ? -17.060 -2.996 10.487 1.00 87.31 83 TYR A O 1
ATOM 627 N N . ARG A 1 84 ? -16.898 -4.453 8.793 1.00 86.88 84 ARG A N 1
ATOM 628 C CA . ARG A 1 84 ? -18.276 -4.944 8.966 1.00 86.88 84 ARG A CA 1
ATOM 629 C C . ARG A 1 84 ? -18.470 -5.600 10.324 1.00 86.88 84 ARG A C 1
ATOM 631 O O . ARG A 1 84 ? -19.471 -5.355 10.975 1.00 86.88 84 ARG A O 1
ATOM 638 N N . LEU A 1 85 ? -17.494 -6.395 10.762 1.00 90.38 85 LEU A N 1
ATOM 639 C CA . LEU A 1 85 ? -17.516 -6.998 12.087 1.00 90.38 85 LEU A CA 1
ATOM 640 C C . LEU A 1 85 ? -17.475 -5.935 13.196 1.00 90.38 85 LEU A C 1
ATOM 642 O O . LEU A 1 85 ? -18.150 -6.099 14.205 1.00 90.38 85 LEU A O 1
ATOM 646 N N . ILE A 1 86 ? -16.710 -4.853 13.018 1.00 90.56 86 ILE A N 1
ATOM 647 C CA . ILE A 1 86 ? -16.692 -3.721 13.956 1.00 90.56 86 ILE A CA 1
ATOM 648 C C . ILE A 1 86 ? -18.094 -3.120 14.097 1.00 90.56 86 ILE A C 1
ATOM 650 O O . ILE A 1 86 ? -18.546 -2.913 15.223 1.00 90.56 86 ILE A O 1
ATOM 654 N N . ASP A 1 87 ? -18.782 -2.859 12.987 1.00 88.00 87 ASP A N 1
ATOM 655 C CA . ASP A 1 87 ? -20.121 -2.266 13.028 1.00 88.00 87 ASP A CA 1
ATOM 656 C C . ASP A 1 87 ? -21.169 -3.242 13.571 1.00 88.00 87 ASP A C 1
ATOM 658 O O . ASP A 1 87 ? -21.929 -2.864 14.458 1.00 88.00 87 ASP A O 1
ATOM 662 N N . ASP A 1 88 ? -21.118 -4.519 13.176 1.00 88.81 88 ASP A N 1
ATOM 663 C CA . ASP A 1 88 ? -21.966 -5.581 13.733 1.00 88.81 88 ASP A CA 1
ATOM 664 C C . ASP A 1 88 ? -21.841 -5.665 15.270 1.00 88.81 88 ASP A C 1
ATOM 666 O O . ASP A 1 88 ? -22.829 -5.872 15.977 1.00 88.81 88 ASP A O 1
ATOM 670 N N . VAL A 1 89 ? -20.627 -5.509 15.811 1.00 91.12 89 VAL A N 1
ATOM 671 C CA . VAL A 1 89 ? -20.396 -5.504 17.265 1.00 91.12 89 VAL A CA 1
ATOM 672 C C . VAL A 1 89 ? -20.940 -4.225 17.902 1.00 91.12 89 VAL A C 1
ATOM 674 O O . VAL A 1 89 ? -21.593 -4.295 18.942 1.00 91.12 89 VAL A O 1
ATOM 677 N N . LYS A 1 90 ? -20.714 -3.059 17.285 1.00 88.25 90 LYS A N 1
ATOM 678 C CA . LYS A 1 90 ? -21.186 -1.766 17.810 1.00 88.25 90 LYS A CA 1
ATOM 679 C C . LYS A 1 90 ? -22.706 -1.640 17.827 1.00 88.25 90 LYS A C 1
ATOM 681 O O . LYS A 1 90 ? -23.252 -0.993 18.717 1.00 88.25 90 LYS A O 1
ATOM 686 N N . GLU A 1 91 ? -23.379 -2.241 16.853 1.00 89.25 91 GLU A N 1
ATOM 687 C CA . GLU A 1 91 ? -24.840 -2.285 16.755 1.00 89.25 91 GLU A CA 1
ATOM 688 C C . GLU A 1 91 ? -25.457 -3.377 17.650 1.00 89.25 91 GLU A C 1
ATOM 690 O O . GLU A 1 91 ? -26.677 -3.457 17.790 1.00 89.25 91 GLU A O 1
ATOM 695 N N . GLY A 1 92 ? -24.630 -4.207 18.299 1.00 87.50 92 GLY A N 1
ATOM 696 C CA . GLY A 1 92 ? -25.081 -5.288 19.175 1.00 87.50 92 GLY A CA 1
ATOM 697 C C . GLY A 1 92 ? -25.600 -6.520 18.426 1.00 87.50 92 GLY A C 1
ATOM 698 O O . GLY A 1 92 ? -26.256 -7.370 19.027 1.00 87.50 92 GLY A O 1
ATOM 699 N N . HIS A 1 93 ? -25.310 -6.645 17.128 1.00 90.31 93 HIS A N 1
ATOM 700 C CA . HIS A 1 93 ? -25.655 -7.819 16.323 1.00 90.31 93 HIS A CA 1
ATOM 701 C C . HIS A 1 93 ? -24.771 -9.034 16.632 1.00 90.31 93 HIS A C 1
ATOM 703 O O . HIS A 1 93 ? -25.179 -10.171 16.384 1.00 90.31 93 HIS A O 1
ATOM 709 N N . VAL A 1 94 ? -23.556 -8.812 17.145 1.00 89.81 94 VAL A N 1
ATOM 710 C CA . VAL A 1 94 ? -22.576 -9.861 17.454 1.00 89.81 94 VAL A CA 1
ATOM 711 C C . VAL A 1 94 ? -21.935 -9.590 18.811 1.00 89.81 94 VAL A C 1
ATOM 713 O O . VAL A 1 94 ? -21.447 -8.492 19.066 1.00 89.81 94 VAL A O 1
ATOM 716 N N . ASP A 1 95 ? -21.910 -10.601 19.677 1.00 89.44 95 ASP A N 1
ATOM 717 C CA . ASP A 1 95 ? -21.232 -10.523 20.970 1.00 89.44 95 ASP A CA 1
ATOM 718 C C . ASP A 1 95 ? -19.693 -10.630 20.824 1.00 89.44 95 ASP A C 1
ATOM 720 O O . ASP A 1 95 ? -19.207 -11.207 19.848 1.00 89.44 95 ASP A O 1
ATOM 724 N N . PRO A 1 96 ? -18.895 -10.117 21.782 1.00 86.19 96 PRO A N 1
ATOM 725 C CA . PRO A 1 96 ? -17.431 -10.112 21.680 1.00 86.19 96 PRO A CA 1
ATOM 726 C C . PRO A 1 96 ? -16.772 -11.494 21.548 1.00 86.19 96 PRO A C 1
ATOM 728 O O . PRO A 1 96 ? -15.714 -11.603 20.931 1.00 86.19 96 PRO A O 1
ATOM 731 N N . GLU A 1 97 ? -17.370 -12.548 22.112 1.00 88.06 97 GLU A N 1
ATOM 732 C CA . GLU A 1 97 ? -16.825 -13.908 22.026 1.00 88.06 97 GLU A CA 1
ATOM 733 C C . GLU A 1 97 ? -17.003 -14.455 20.603 1.00 88.06 97 GLU A C 1
ATOM 735 O O . GLU A 1 97 ? -16.025 -14.843 19.961 1.00 88.06 97 GLU A O 1
ATOM 740 N N . SER A 1 98 ? -18.213 -14.345 20.049 1.00 90.75 98 SER A N 1
ATOM 741 C CA . SER A 1 98 ? -18.486 -14.655 18.641 1.00 90.75 98 SER A CA 1
ATOM 742 C C . SER A 1 98 ? -17.692 -13.765 17.678 1.00 90.75 98 SER A C 1
ATOM 744 O O . SER A 1 98 ? -17.318 -14.197 16.583 1.00 90.75 98 SER A O 1
ATOM 746 N N . ALA A 1 99 ? -17.438 -12.508 18.052 1.00 91.19 99 ALA A N 1
ATOM 747 C CA . ALA A 1 99 ? -16.664 -11.576 17.244 1.00 91.19 99 ALA A CA 1
ATOM 748 C C . ALA A 1 99 ? -15.192 -11.984 17.155 1.00 91.19 99 ALA A C 1
ATOM 750 O O . ALA A 1 99 ? -14.613 -11.920 16.070 1.00 91.19 99 ALA A O 1
ATOM 751 N N . LEU A 1 100 ? -14.598 -12.462 18.251 1.00 90.56 100 LEU A N 1
ATOM 752 C CA . LEU A 1 100 ? -13.239 -12.998 18.250 1.00 90.56 100 LEU A CA 1
ATOM 753 C C . LEU A 1 100 ? -13.112 -14.191 17.293 1.00 90.56 100 LEU A C 1
ATOM 755 O O . LEU A 1 100 ? -12.214 -14.206 16.448 1.00 90.56 100 LEU A O 1
ATOM 759 N N . ASP A 1 101 ? -14.043 -15.144 17.354 1.00 90.56 101 ASP A N 1
ATOM 760 C CA . ASP A 1 101 ? -14.039 -16.310 16.463 1.00 90.56 101 ASP A CA 1
ATOM 761 C C . ASP A 1 101 ? -14.192 -15.901 14.990 1.00 90.56 101 ASP A C 1
ATOM 763 O O . ASP A 1 101 ? -13.451 -16.371 14.114 1.00 90.56 101 ASP A O 1
ATOM 767 N N . LYS A 1 102 ? -15.100 -14.957 14.704 1.00 91.12 102 LYS A N 1
ATOM 768 C CA . LYS A 1 102 ? -15.259 -14.380 13.363 1.00 91.12 102 LYS A CA 1
ATOM 769 C C . LYS A 1 102 ? -13.987 -13.676 12.899 1.00 91.12 102 LYS A C 1
ATOM 771 O O . LYS A 1 102 ? -13.556 -13.919 11.773 1.00 91.12 102 LYS A O 1
ATOM 776 N N . LEU A 1 103 ? -13.348 -12.868 13.742 1.00 90.31 103 LEU A N 1
ATOM 777 C CA . LEU A 1 103 ? -12.115 -12.155 13.408 1.00 90.31 103 LEU A CA 1
ATOM 778 C C . LEU A 1 103 ? -10.983 -13.125 13.052 1.00 90.31 103 LEU A C 1
ATOM 780 O O . LEU A 1 103 ? -10.321 -12.962 12.023 1.00 90.31 103 LEU A O 1
ATOM 784 N N . VAL A 1 104 ? -10.800 -14.179 13.852 1.00 87.12 104 VAL A N 1
ATOM 785 C CA . VAL A 1 104 ? -9.815 -15.233 13.573 1.00 87.12 104 VAL A CA 1
ATOM 786 C C . VAL A 1 104 ? -10.132 -15.936 12.249 1.00 87.12 104 VAL A C 1
ATOM 788 O O . VAL A 1 104 ? -9.217 -16.205 11.466 1.00 87.12 104 VAL A O 1
ATOM 791 N N . SER A 1 105 ? -11.411 -16.192 11.954 1.00 88.62 105 SER A N 1
ATOM 792 C CA . SER A 1 105 ? -11.828 -16.794 10.682 1.00 88.62 105 SER A CA 1
ATOM 793 C C . SER A 1 105 ? -11.547 -15.889 9.472 1.00 88.62 105 SER A C 1
ATOM 795 O O . SER A 1 105 ? -11.026 -16.370 8.464 1.00 88.62 105 SER A O 1
ATOM 797 N N . ILE A 1 106 ? -11.789 -14.576 9.594 1.00 87.19 106 ILE A N 1
ATOM 798 C CA . ILE A 1 106 ? -11.511 -13.582 8.548 1.00 87.19 106 ILE A CA 1
ATOM 799 C C . ILE A 1 106 ? -10.009 -13.545 8.260 1.00 87.19 106 ILE A C 1
ATOM 801 O O . ILE A 1 106 ? -9.604 -13.634 7.101 1.00 87.19 106 ILE A O 1
ATOM 805 N N . ARG A 1 107 ? -9.165 -13.504 9.300 1.00 81.81 107 ARG A N 1
ATOM 806 C CA . ARG A 1 107 ? -7.698 -13.487 9.151 1.00 81.81 107 ARG A CA 1
ATOM 807 C C . ARG A 1 107 ? -7.139 -14.763 8.519 1.00 81.81 107 ARG A C 1
ATOM 809 O O . ARG A 1 107 ? -6.134 -14.709 7.816 1.00 81.81 107 ARG A O 1
ATOM 816 N N . ARG A 1 108 ? -7.773 -15.913 8.765 1.00 81.50 108 ARG A N 1
ATOM 817 C CA . ARG A 1 108 ? -7.381 -17.211 8.184 1.00 81.50 108 ARG A CA 1
ATOM 818 C C . ARG A 1 108 ? -7.972 -17.461 6.797 1.00 81.50 108 ARG A C 1
ATOM 820 O O . ARG A 1 108 ? -7.623 -18.463 6.172 1.00 81.50 108 ARG A O 1
ATOM 827 N N . SER A 1 109 ? -8.861 -16.592 6.317 1.00 76.94 109 SER A N 1
ATOM 828 C CA . SER A 1 109 ? -9.485 -16.768 5.010 1.00 76.94 109 SER A CA 1
ATOM 829 C C . SER A 1 109 ? -8.428 -16.720 3.894 1.00 76.94 109 SER A C 1
ATOM 831 O O . SER A 1 109 ? -7.566 -15.836 3.890 1.00 76.94 109 SER A O 1
ATOM 833 N N . PRO A 1 110 ? -8.446 -17.667 2.940 1.00 71.31 110 PRO A N 1
ATOM 834 C CA . PRO A 1 110 ? -7.514 -17.637 1.824 1.00 71.31 110 PRO A CA 1
ATOM 835 C C . PRO A 1 110 ? -7.816 -16.448 0.905 1.00 71.31 110 PRO A C 1
ATOM 837 O O . PRO A 1 110 ? -8.950 -15.974 0.818 1.00 71.31 110 PRO A O 1
ATOM 840 N N . HIS A 1 111 ? -6.803 -16.011 0.157 1.00 70.44 111 HIS A N 1
ATOM 841 C CA . HIS A 1 111 ? -6.973 -14.995 -0.878 1.00 70.44 111 HIS A CA 1
ATOM 842 C C . HIS A 1 111 ? -8.073 -15.409 -1.869 1.00 70.44 111 HIS A C 1
ATOM 844 O O . HIS A 1 111 ? -7.952 -16.457 -2.509 1.00 70.44 111 HIS A O 1
ATOM 850 N N . ARG A 1 112 ? -9.133 -14.600 -2.029 1.00 70.81 112 ARG A N 1
ATOM 851 C CA . ARG A 1 112 ? -10.314 -14.987 -2.835 1.00 70.81 112 ARG A CA 1
ATOM 852 C C . ARG A 1 112 ? -9.975 -15.307 -4.290 1.00 70.81 112 ARG A C 1
ATOM 854 O O . ARG A 1 112 ? -10.613 -16.174 -4.879 1.00 70.81 112 ARG A O 1
ATOM 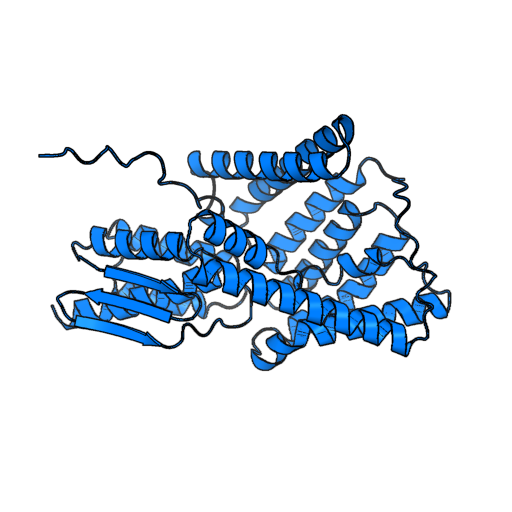861 N N . SER A 1 113 ? -8.986 -14.626 -4.870 1.00 71.94 113 SER A N 1
ATOM 862 C CA . SER A 1 113 ? -8.543 -14.861 -6.251 1.00 71.94 113 SER A CA 1
ATOM 863 C C . SER A 1 113 ? -7.441 -15.933 -6.382 1.00 71.94 113 SER A C 1
ATOM 865 O O . SER A 1 113 ? -6.997 -16.243 -7.488 1.00 71.94 113 SER A O 1
ATOM 867 N N . GLY A 1 114 ? -7.004 -16.534 -5.268 1.00 83.56 114 GLY A N 1
ATOM 868 C CA . GLY A 1 114 ? -5.920 -17.517 -5.233 1.00 83.56 114 GLY A CA 1
ATOM 869 C C . GLY A 1 114 ? -4.561 -16.950 -5.668 1.00 83.56 114 GLY A C 1
ATOM 870 O O . GLY A 1 114 ? -4.403 -15.753 -5.909 1.00 83.56 114 GLY A O 1
ATOM 871 N N . ARG A 1 115 ? -3.554 -17.827 -5.787 1.00 86.44 115 ARG A N 1
ATOM 872 C CA . ARG A 1 115 ? -2.197 -17.440 -6.223 1.00 86.44 115 ARG A CA 1
ATOM 873 C C . ARG A 1 115 ? -2.151 -16.985 -7.683 1.00 86.44 115 ARG A C 1
ATOM 875 O O . ARG A 1 115 ? -1.419 -16.058 -8.004 1.00 86.44 115 ARG A O 1
ATOM 882 N N . LEU A 1 116 ? -2.951 -17.607 -8.555 1.00 88.44 116 LEU A N 1
ATOM 883 C CA . LEU A 1 116 ? -3.036 -17.217 -9.966 1.00 88.44 116 LEU A CA 1
ATOM 884 C C . LEU A 1 116 ? -3.666 -15.831 -10.130 1.00 88.44 116 LEU A C 1
ATOM 886 O O . LEU A 1 116 ? -3.131 -15.020 -10.877 1.00 88.44 116 LEU A O 1
ATOM 890 N N . GLY A 1 117 ? -4.742 -15.531 -9.394 1.00 89.00 117 GLY A N 1
ATOM 891 C CA . GLY A 1 117 ? -5.360 -14.207 -9.408 1.00 89.00 117 GLY A CA 1
ATOM 892 C C . GLY A 1 117 ? -4.438 -13.123 -8.857 1.00 89.00 117 GLY A C 1
ATOM 893 O O . GLY A 1 117 ? -4.356 -12.046 -9.442 1.00 89.00 117 GLY A O 1
ATOM 894 N N . MET A 1 118 ? -3.679 -13.430 -7.799 1.00 87.94 118 MET A N 1
ATOM 895 C CA . MET A 1 118 ? -2.618 -12.558 -7.290 1.00 87.94 118 MET A CA 1
ATOM 896 C C . MET A 1 118 ? -1.547 -12.295 -8.357 1.00 87.94 118 MET A C 1
ATOM 898 O O . MET A 1 118 ? -1.244 -11.141 -8.639 1.00 87.94 118 MET A O 1
ATOM 902 N N . PHE A 1 119 ? -1.028 -13.336 -9.012 1.00 93.31 119 PHE A N 1
ATOM 903 C CA . PHE A 1 119 ? -0.035 -13.191 -10.080 1.00 93.31 119 PHE A CA 1
ATOM 904 C C . PHE A 1 119 ? -0.553 -12.331 -11.242 1.00 93.31 119 PHE A C 1
ATOM 906 O O . PHE A 1 119 ? 0.068 -11.334 -11.606 1.00 93.31 119 PHE A O 1
ATOM 913 N N . SER A 1 120 ? -1.728 -12.664 -11.789 1.00 94.62 120 SER A N 1
ATOM 914 C CA . SER A 1 120 ? -2.326 -11.910 -12.898 1.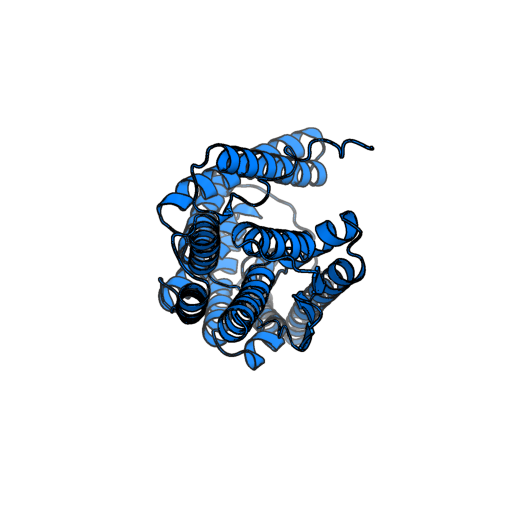00 94.62 120 SER A CA 1
ATOM 915 C C . SER A 1 120 ? -2.687 -10.478 -12.506 1.00 94.62 120 SER A C 1
ATOM 917 O O . SER A 1 120 ? -2.516 -9.558 -13.302 1.00 94.62 120 SER A O 1
ATOM 919 N N . GLY A 1 121 ? -3.162 -10.279 -11.273 1.00 93.62 121 GLY A N 1
ATOM 920 C CA . GLY A 1 121 ? -3.489 -8.962 -10.742 1.00 93.62 121 GLY A CA 1
ATOM 921 C C . GLY A 1 121 ? -2.251 -8.088 -10.603 1.00 93.62 121 GLY A C 1
ATOM 922 O O . GLY A 1 121 ? -2.280 -6.925 -10.995 1.00 93.62 121 GLY A O 1
ATOM 923 N N . TYR A 1 122 ? -1.145 -8.667 -10.132 1.00 94.31 122 TYR A N 1
ATOM 924 C CA . TYR A 1 122 ? 0.139 -7.982 -10.055 1.00 94.31 122 TYR A CA 1
ATOM 925 C C . TYR A 1 122 ? 0.672 -7.567 -11.432 1.00 94.31 122 TYR A C 1
ATOM 927 O O . TYR A 1 122 ? 1.130 -6.442 -11.614 1.00 94.31 122 TYR A O 1
ATOM 935 N N . ILE A 1 123 ? 0.566 -8.441 -12.433 1.00 95.62 123 ILE A N 1
ATOM 936 C CA . ILE A 1 123 ? 0.974 -8.091 -13.798 1.00 95.62 123 ILE A CA 1
ATOM 937 C C . ILE A 1 123 ? 0.129 -6.927 -14.317 1.00 95.62 123 ILE A C 1
ATOM 939 O O . ILE A 1 123 ? 0.681 -5.933 -14.773 1.00 95.62 123 ILE A O 1
ATOM 943 N N . LEU A 1 124 ? -1.200 -7.015 -14.202 1.00 96.00 124 LEU A N 1
ATOM 944 C CA . LEU A 1 124 ? -2.112 -5.970 -14.674 1.00 96.00 124 LEU A CA 1
ATOM 945 C C . LEU A 1 124 ? -1.896 -4.633 -13.961 1.00 96.00 124 LEU A C 1
ATOM 947 O O . LEU A 1 124 ? -1.901 -3.594 -14.622 1.00 96.00 124 LEU A O 1
ATOM 951 N N . LEU A 1 125 ? -1.670 -4.645 -12.640 1.00 94.81 125 LEU A N 1
ATOM 952 C CA . LEU A 1 125 ? -1.416 -3.408 -11.901 1.00 94.81 125 LEU A CA 1
ATOM 953 C C . LEU A 1 125 ? -0.085 -2.786 -12.324 1.00 94.81 125 LEU A C 1
ATOM 955 O O . LEU A 1 125 ? -0.026 -1.583 -12.558 1.00 94.81 125 LEU A O 1
ATOM 959 N N . SER A 1 126 ? 0.956 -3.600 -12.506 1.00 94.88 126 SER A N 1
ATOM 960 C CA . SER A 1 126 ? 2.256 -3.122 -12.969 1.00 94.88 126 SER A CA 1
ATOM 961 C C . SER A 1 126 ? 2.184 -2.558 -14.393 1.00 94.88 126 SER A C 1
ATOM 963 O O . SER A 1 126 ? 2.619 -1.436 -14.639 1.00 94.88 126 SER A O 1
ATOM 965 N N . VAL A 1 127 ? 1.536 -3.265 -15.324 1.00 93.94 127 VAL A N 1
ATOM 966 C CA . VAL A 1 127 ? 1.297 -2.761 -16.686 1.00 93.94 127 VAL A CA 1
ATOM 967 C C . VAL A 1 127 ? 0.547 -1.427 -16.627 1.00 93.94 127 VAL A C 1
ATOM 969 O O . VAL A 1 127 ? 0.946 -0.468 -17.281 1.00 93.94 127 VAL A O 1
ATOM 972 N N . GLY A 1 128 ? -0.493 -1.323 -15.792 1.00 93.81 128 GLY A N 1
ATOM 973 C CA . GLY A 1 128 ? -1.216 -0.071 -15.569 1.00 93.81 128 GLY A CA 1
ATOM 974 C C . GLY A 1 128 ? -0.3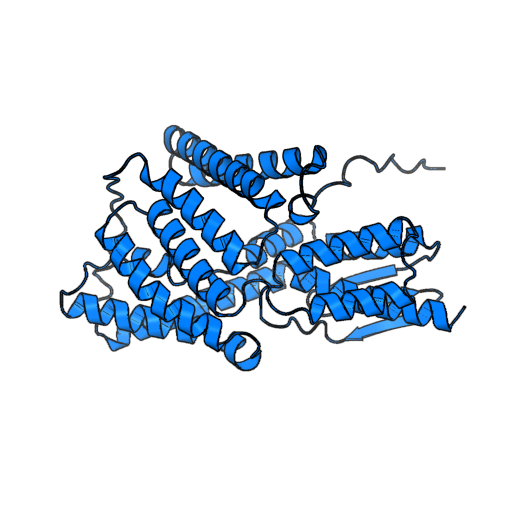03 1.080 -15.131 1.00 93.81 128 GLY A C 1
ATOM 975 O O . GLY A 1 128 ? -0.397 2.173 -15.684 1.00 93.81 128 GLY A O 1
ATOM 976 N N . ILE A 1 129 ? 0.637 0.826 -14.215 1.00 91.75 129 ILE A N 1
ATOM 977 C CA . ILE A 1 129 ? 1.652 1.805 -13.793 1.00 91.75 129 ILE A CA 1
ATOM 978 C C . ILE A 1 129 ? 2.580 2.200 -14.947 1.00 91.75 129 ILE A C 1
ATOM 980 O O . ILE A 1 129 ? 2.880 3.383 -15.096 1.00 91.75 129 ILE A O 1
ATOM 984 N N . ALA A 1 130 ? 2.997 1.262 -15.800 1.00 90.62 130 ALA A N 1
ATOM 985 C CA . ALA A 1 130 ? 3.812 1.584 -16.972 1.00 90.62 130 ALA A CA 1
ATOM 986 C C . ALA A 1 130 ? 3.091 2.565 -17.917 1.00 90.62 130 ALA A C 1
ATOM 988 O O . ALA A 1 130 ? 3.669 3.578 -18.309 1.00 90.62 130 ALA A O 1
ATOM 989 N N . PHE A 1 131 ? 1.800 2.328 -18.189 1.00 90.44 131 PHE A N 1
ATOM 990 C CA . PHE A 1 131 ? 0.946 3.230 -18.976 1.00 90.44 131 PHE A CA 1
ATOM 991 C C . PHE A 1 131 ? 0.778 4.623 -18.342 1.00 90.44 131 PHE A C 1
ATOM 993 O O . PHE A 1 131 ? 0.582 5.601 -19.071 1.00 90.44 131 PHE A O 1
ATOM 1000 N N . LEU A 1 132 ? 0.827 4.708 -17.006 1.00 87.81 132 LEU A N 1
ATOM 1001 C CA . LEU A 1 132 ? 0.693 5.948 -16.235 1.00 87.81 132 LEU A CA 1
ATOM 1002 C C . LEU A 1 132 ? 1.987 6.774 -16.186 1.00 87.81 132 LEU A C 1
ATOM 1004 O O . LEU A 1 132 ? 1.914 8.000 -16.231 1.00 87.81 132 LEU A O 1
ATOM 1008 N N . ILE A 1 133 ? 3.154 6.129 -16.087 1.00 81.31 133 ILE A N 1
ATOM 1009 C CA . ILE A 1 133 ? 4.454 6.813 -15.972 1.00 81.31 133 ILE A CA 1
ATOM 1010 C C . ILE A 1 133 ? 4.880 7.394 -17.316 1.00 81.31 133 ILE A C 1
ATOM 1012 O O . ILE A 1 133 ? 5.191 8.581 -17.415 1.00 81.31 133 ILE A O 1
ATOM 1016 N N . GLN A 1 134 ? 4.928 6.554 -18.348 1.00 74.81 134 GLN A N 1
ATOM 1017 C CA . GLN A 1 134 ? 5.356 6.978 -19.669 1.00 74.81 134 GLN A CA 1
ATOM 1018 C C . GLN A 1 134 ? 4.722 6.072 -20.728 1.00 74.81 134 GLN A C 1
ATOM 1020 O O . GLN A 1 134 ? 5.016 4.877 -20.773 1.00 74.81 134 GLN A O 1
ATOM 1025 N N . PRO A 1 135 ? 3.883 6.634 -21.610 1.00 71.38 135 PRO A N 1
ATOM 1026 C CA . PRO A 1 135 ? 3.157 5.876 -22.612 1.00 71.38 135 PRO A CA 1
ATOM 1027 C C . PRO A 1 135 ? 4.053 5.562 -23.816 1.00 71.38 135 PRO A C 1
ATOM 1029 O O . PRO A 1 135 ? 3.864 6.102 -24.906 1.00 71.38 135 PRO A O 1
ATOM 1032 N N . ASP A 1 136 ? 5.065 4.733 -23.589 1.00 81.62 136 ASP A N 1
ATOM 1033 C CA . ASP A 1 136 ? 5.972 4.209 -24.603 1.00 81.62 136 ASP A CA 1
ATOM 1034 C C . ASP A 1 136 ? 5.802 2.690 -24.702 1.00 81.62 136 ASP A C 1
ATOM 1036 O O . ASP A 1 136 ? 5.865 1.978 -23.699 1.00 81.62 136 ASP A O 1
ATOM 1040 N N . LEU A 1 137 ? 5.576 2.189 -25.918 1.00 83.75 137 LEU A N 1
ATOM 1041 C CA . LEU A 1 137 ? 5.263 0.778 -26.141 1.00 83.75 137 LEU A CA 1
ATOM 1042 C C . LEU A 1 137 ? 6.442 -0.127 -25.760 1.00 83.75 137 LEU A C 1
ATOM 1044 O O . LEU A 1 137 ? 6.227 -1.218 -25.226 1.00 83.75 137 LEU A O 1
ATOM 1048 N N . SER A 1 138 ? 7.673 0.341 -25.981 1.00 83.81 138 SER A N 1
ATOM 1049 C CA . SER A 1 138 ? 8.885 -0.382 -25.593 1.00 83.81 138 SER A CA 1
ATOM 1050 C C . SER A 1 138 ? 8.968 -0.485 -24.073 1.00 83.81 138 SER A C 1
ATOM 1052 O O . SER A 1 138 ? 9.015 -1.593 -23.541 1.00 83.81 138 SER A O 1
ATOM 1054 N N . LEU A 1 139 ? 8.862 0.643 -23.357 1.00 83.25 139 LEU A N 1
ATOM 1055 C CA . LEU A 1 139 ? 8.843 0.662 -21.892 1.00 83.25 139 LEU A CA 1
ATOM 1056 C C . LEU A 1 139 ? 7.739 -0.226 -21.305 1.00 83.25 139 LEU A C 1
ATOM 1058 O O . LEU A 1 139 ? 7.991 -0.983 -20.367 1.00 83.25 139 LEU A O 1
ATOM 1062 N N . ILE A 1 140 ? 6.524 -0.159 -21.853 1.00 89.25 140 ILE A N 1
ATOM 1063 C CA . ILE A 1 140 ? 5.390 -0.981 -21.413 1.00 89.25 140 ILE A CA 1
ATOM 1064 C C . ILE A 1 140 ? 5.712 -2.465 -21.599 1.00 89.25 140 ILE A C 1
ATOM 1066 O O . ILE A 1 140 ? 5.538 -3.245 -20.667 1.00 89.25 140 ILE A O 1
ATOM 1070 N N . THR A 1 141 ? 6.224 -2.865 -22.762 1.00 90.81 141 THR A N 1
ATOM 1071 C CA . THR A 1 141 ? 6.554 -4.270 -23.057 1.00 90.81 141 THR A CA 1
ATOM 1072 C C . THR A 1 141 ? 7.643 -4.792 -22.118 1.00 90.81 141 THR A C 1
ATOM 1074 O O . THR A 1 141 ? 7.498 -5.844 -21.493 1.00 90.81 141 THR A O 1
ATOM 1077 N N . TYR A 1 142 ? 8.706 -4.012 -21.959 1.00 91.38 142 TYR A N 1
ATOM 1078 C CA . TYR A 1 142 ? 9.857 -4.304 -21.115 1.00 91.38 142 TYR A CA 1
ATOM 1079 C C . TYR A 1 142 ? 9.504 -4.414 -19.634 1.00 91.38 142 TYR A C 1
ATOM 1081 O O . TYR A 1 142 ? 9.821 -5.408 -18.980 1.00 91.38 142 TYR A O 1
ATOM 1089 N N . SER A 1 143 ? 8.789 -3.424 -19.105 1.00 91.88 143 SER A N 1
ATOM 1090 C CA . SER A 1 143 ? 8.331 -3.439 -17.717 1.00 91.88 143 SER A CA 1
ATOM 1091 C C . SER A 1 143 ? 7.322 -4.560 -17.460 1.00 91.88 143 SER A C 1
ATOM 1093 O O . SER A 1 143 ? 7.380 -5.191 -16.405 1.00 91.88 143 SER A O 1
ATOM 1095 N N . SER A 1 144 ? 6.458 -4.888 -18.429 1.00 93.00 144 SER A N 1
ATOM 1096 C CA . SER A 1 144 ? 5.533 -6.026 -18.335 1.00 93.00 144 SER A CA 1
ATOM 1097 C C . SER A 1 144 ? 6.284 -7.351 -18.222 1.00 93.00 144 SER A C 1
ATOM 1099 O O . SER A 1 144 ? 5.967 -8.155 -17.347 1.00 93.00 144 SER A O 1
ATOM 1101 N N . PHE A 1 145 ? 7.317 -7.561 -19.046 1.00 95.50 145 PHE A N 1
ATOM 1102 C CA . PHE A 1 145 ? 8.173 -8.746 -18.967 1.00 95.50 145 PHE A CA 1
ATOM 1103 C C . PHE A 1 145 ? 8.860 -8.862 -17.600 1.00 95.50 145 PHE A C 1
ATOM 1105 O O . PHE A 1 145 ? 8.764 -9.895 -16.937 1.00 95.50 145 PHE A O 1
ATOM 1112 N N . LEU A 1 146 ? 9.475 -7.781 -17.121 1.00 96.44 146 LEU A N 1
ATOM 1113 C CA . LEU A 1 146 ? 10.116 -7.749 -15.803 1.00 96.44 146 LEU A CA 1
ATOM 1114 C C . LEU A 1 146 ? 9.119 -7.966 -14.652 1.00 96.44 146 LEU A C 1
ATOM 1116 O O . LEU A 1 146 ? 9.464 -8.544 -13.621 1.00 96.44 146 LEU A O 1
ATOM 1120 N N . SER A 1 147 ? 7.860 -7.569 -14.840 1.00 96.88 147 SER A N 1
ATOM 1121 C CA . SER A 1 147 ? 6.791 -7.777 -13.857 1.00 96.88 147 SER A CA 1
ATOM 1122 C C . SER A 1 147 ? 6.370 -9.237 -13.739 1.00 96.88 147 SER A C 1
ATOM 1124 O O . SER A 1 147 ? 5.859 -9.628 -12.693 1.00 96.88 147 SER A O 1
ATOM 1126 N N . LEU A 1 148 ? 6.621 -10.070 -14.757 1.00 97.31 148 LEU A N 1
ATOM 1127 C CA . LEU A 1 148 ? 6.457 -11.523 -14.637 1.00 97.31 148 LEU A CA 1
ATOM 1128 C C . LEU A 1 148 ? 7.437 -12.088 -13.603 1.00 97.31 148 LEU A C 1
ATOM 1130 O O . LEU A 1 148 ? 7.048 -12.892 -12.758 1.00 97.31 148 LEU A O 1
ATOM 1134 N N . ILE A 1 149 ? 8.689 -11.621 -13.633 1.00 97.44 149 ILE A N 1
ATOM 1135 C CA . ILE A 1 149 ? 9.741 -12.035 -12.697 1.00 97.44 149 ILE A CA 1
ATOM 1136 C C . ILE A 1 149 ? 9.383 -11.567 -11.284 1.00 97.44 149 ILE A C 1
ATOM 1138 O O . ILE A 1 149 ? 9.330 -12.375 -10.357 1.00 97.44 149 ILE A O 1
ATOM 1142 N N . ALA A 1 150 ? 9.072 -10.280 -11.121 1.00 96.50 150 ALA A N 1
ATOM 1143 C CA . ALA A 1 150 ? 8.690 -9.730 -9.825 1.00 96.50 150 ALA A CA 1
ATOM 1144 C C . ALA A 1 150 ? 7.418 -10.383 -9.263 1.00 96.50 150 ALA A C 1
ATOM 1146 O O . ALA A 1 150 ? 7.384 -10.767 -8.096 1.00 96.50 150 ALA A O 1
ATOM 1147 N N . GLY A 1 151 ? 6.396 -10.587 -10.098 1.00 94.88 151 GLY A N 1
ATOM 1148 C CA . GLY A 1 151 ? 5.152 -11.245 -9.708 1.00 94.88 151 GLY A CA 1
ATOM 1149 C C . GLY A 1 151 ? 5.374 -12.678 -9.241 1.00 94.88 151 GLY A C 1
ATOM 1150 O O . GLY A 1 151 ? 4.780 -13.099 -8.248 1.00 94.88 151 GLY A O 1
ATOM 1151 N N . PHE A 1 152 ? 6.266 -13.416 -9.905 1.00 95.62 152 PHE A N 1
ATOM 1152 C CA . PHE A 1 152 ? 6.642 -14.762 -9.486 1.00 95.62 152 PHE A CA 1
ATOM 1153 C C . PHE A 1 152 ? 7.311 -14.751 -8.105 1.00 95.62 152 PHE A C 1
ATOM 1155 O O . PHE A 1 152 ? 6.920 -15.522 -7.228 1.00 95.62 152 PHE A O 1
ATOM 1162 N N . LEU A 1 153 ? 8.258 -13.834 -7.877 1.00 94.81 153 LEU A N 1
ATOM 1163 C CA . LEU A 1 153 ? 8.932 -13.674 -6.584 1.00 94.81 153 LEU A CA 1
ATOM 1164 C C . LEU A 1 153 ? 7.956 -13.295 -5.458 1.00 94.81 153 LEU A C 1
ATOM 1166 O O . LEU A 1 153 ? 8.021 -13.871 -4.371 1.00 94.81 153 LEU A O 1
ATOM 1170 N N . ILE A 1 154 ? 7.007 -12.394 -5.730 1.00 91.00 154 ILE A N 1
ATOM 1171 C CA . ILE A 1 154 ? 5.961 -11.992 -4.777 1.00 91.00 154 ILE A CA 1
ATOM 1172 C C . ILE A 1 154 ? 5.098 -13.198 -4.395 1.00 91.00 154 ILE A C 1
ATOM 1174 O O . ILE A 1 154 ? 4.936 -13.493 -3.210 1.00 91.00 154 ILE A O 1
ATOM 1178 N N . VAL A 1 155 ? 4.601 -13.953 -5.378 1.00 90.81 155 VAL A N 1
ATOM 1179 C CA . VAL A 1 155 ? 3.770 -15.141 -5.126 1.00 90.81 155 VAL A CA 1
ATOM 1180 C C . VAL A 1 155 ? 4.552 -16.235 -4.396 1.00 90.81 155 VAL A C 1
ATOM 1182 O O . VAL A 1 155 ? 3.983 -16.927 -3.553 1.00 90.81 155 VAL A O 1
ATOM 1185 N N . MET A 1 156 ? 5.854 -16.372 -4.661 1.00 90.25 156 MET A N 1
ATOM 1186 C CA . MET A 1 156 ? 6.731 -17.306 -3.952 1.00 90.25 156 MET A CA 1
ATOM 1187 C C . MET A 1 156 ? 6.951 -16.907 -2.484 1.00 90.25 156 MET A C 1
ATOM 1189 O O . MET A 1 156 ? 6.984 -17.780 -1.618 1.00 90.25 156 MET A O 1
ATOM 1193 N N . SER A 1 157 ? 7.066 -15.607 -2.181 1.00 88.06 157 SER A N 1
ATOM 1194 C CA . SER A 1 157 ? 7.132 -15.113 -0.793 1.00 88.06 157 SER A CA 1
ATOM 1195 C C . SER A 1 157 ? 5.810 -15.196 -0.034 1.00 88.06 157 SER A C 1
ATOM 1197 O O . SER A 1 157 ? 5.808 -15.128 1.195 1.00 88.06 157 SER A O 1
ATOM 1199 N N . TYR A 1 158 ? 4.685 -15.353 -0.735 1.00 83.19 158 TYR A N 1
ATOM 1200 C CA . TYR A 1 158 ? 3.367 -15.266 -0.123 1.00 83.19 158 TYR A CA 1
ATOM 1201 C C . TYR A 1 158 ? 3.162 -16.335 0.964 1.00 83.19 158 TYR A C 1
ATOM 1203 O O . TYR A 1 158 ? 3.173 -17.539 0.696 1.00 83.19 158 TYR A O 1
ATOM 1211 N N . GLY A 1 159 ? 2.943 -15.877 2.200 1.00 76.75 159 GLY A N 1
ATOM 1212 C CA . GLY A 1 159 ? 2.760 -16.723 3.382 1.00 76.75 159 GLY A CA 1
ATOM 1213 C C . GLY A 1 159 ? 4.052 -17.130 4.103 1.00 76.75 159 GLY A C 1
ATOM 1214 O O . GLY A 1 159 ? 3.972 -17.843 5.099 1.00 76.75 159 GLY A O 1
ATOM 1215 N N . ASN A 1 160 ? 5.231 -16.689 3.647 1.00 82.88 160 ASN A N 1
ATOM 1216 C CA . ASN A 1 160 ? 6.511 -16.962 4.303 1.00 82.88 160 ASN A CA 1
ATOM 1217 C C . ASN A 1 160 ? 7.141 -15.670 4.845 1.00 82.88 160 ASN A C 1
ATOM 1219 O O . ASN A 1 160 ? 7.849 -14.965 4.129 1.00 82.88 160 ASN A O 1
ATOM 1223 N N . GLU A 1 161 ? 6.928 -15.393 6.134 1.00 78.69 161 GLU A N 1
ATOM 1224 C CA . GLU A 1 161 ? 7.378 -14.154 6.789 1.00 78.69 161 GLU A CA 1
ATOM 1225 C C . GLU A 1 161 ? 8.886 -13.906 6.648 1.00 78.69 161 GLU A C 1
ATOM 1227 O O . GLU A 1 161 ? 9.308 -12.784 6.375 1.00 78.69 161 GLU A O 1
ATOM 1232 N N . ARG A 1 162 ? 9.711 -14.955 6.767 1.00 84.12 162 ARG A N 1
ATOM 1233 C CA . ARG A 1 162 ? 11.175 -14.831 6.650 1.00 84.12 162 ARG A CA 1
ATOM 1234 C C . ARG A 1 162 ? 11.588 -14.405 5.248 1.00 84.12 162 ARG A C 1
ATOM 1236 O O . ARG A 1 162 ? 12.479 -13.576 5.092 1.00 84.12 162 ARG A O 1
ATOM 1243 N N . LEU A 1 163 ? 10.937 -14.978 4.238 1.00 86.00 163 LEU A N 1
ATOM 1244 C CA . LEU A 1 163 ? 11.219 -14.669 2.845 1.00 86.00 163 LEU A CA 1
ATOM 1245 C C . LEU A 1 163 ? 10.724 -13.260 2.487 1.00 86.00 163 LEU A C 1
ATOM 1247 O O . LEU A 1 163 ? 11.443 -12.528 1.812 1.00 86.00 163 LEU A O 1
ATOM 1251 N N . SER A 1 164 ? 9.562 -12.846 3.004 1.00 82.69 164 SER A N 1
ATOM 1252 C CA . SER A 1 164 ? 9.017 -11.494 2.817 1.00 82.69 164 SER A CA 1
ATOM 1253 C C . SER A 1 164 ? 9.952 -10.386 3.316 1.00 82.69 164 SER A C 1
ATOM 1255 O O . SER A 1 164 ? 10.024 -9.337 2.682 1.00 82.69 164 SER A O 1
ATOM 1257 N N . LEU A 1 165 ? 10.701 -10.610 4.405 1.00 83.38 165 LEU A N 1
ATOM 1258 C CA . LEU A 1 165 ? 11.628 -9.613 4.968 1.00 83.38 165 LEU A CA 1
ATOM 1259 C C . LEU A 1 165 ? 12.794 -9.259 4.032 1.00 83.38 165 LEU A C 1
ATOM 1261 O O . LEU A 1 165 ? 13.228 -8.111 4.000 1.00 83.38 165 LEU A O 1
ATOM 1265 N N . ILE A 1 166 ? 13.298 -10.231 3.270 1.00 90.06 166 ILE A N 1
ATOM 1266 C CA . ILE A 1 166 ? 14.426 -10.038 2.341 1.00 90.06 166 ILE A CA 1
ATOM 1267 C C . ILE A 1 166 ? 13.971 -9.805 0.896 1.00 90.06 166 ILE A C 1
ATOM 1269 O O . ILE A 1 166 ? 14.781 -9.453 0.036 1.00 90.06 166 ILE A O 1
ATOM 1273 N N . MET A 1 167 ? 12.677 -9.991 0.619 1.00 92.25 167 MET A N 1
ATOM 1274 C CA . MET A 1 167 ? 12.132 -9.939 -0.732 1.00 92.25 167 MET A CA 1
ATOM 1275 C C . MET A 1 167 ? 12.315 -8.591 -1.446 1.00 92.25 167 MET A C 1
ATOM 1277 O O . MET A 1 167 ? 12.592 -8.636 -2.641 1.00 92.25 167 MET A O 1
ATOM 1281 N N . PRO A 1 168 ? 12.263 -7.414 -0.782 1.00 93.50 168 PRO A N 1
ATOM 1282 C CA . PRO A 1 168 ? 12.574 -6.147 -1.443 1.00 93.50 168 PRO A CA 1
ATOM 1283 C C . PRO A 1 168 ? 13.953 -6.155 -2.116 1.00 93.50 168 PRO A C 1
ATOM 1285 O O . PRO A 1 168 ? 14.058 -5.794 -3.284 1.00 93.50 168 PRO A O 1
ATOM 1288 N N . VAL A 1 169 ? 14.990 -6.641 -1.420 1.00 96.25 169 VAL A N 1
ATOM 1289 C CA . VAL A 1 169 ? 16.357 -6.726 -1.964 1.00 96.25 169 VAL A CA 1
ATOM 1290 C C . VAL A 1 169 ? 16.443 -7.772 -3.068 1.00 96.25 169 VAL A C 1
ATOM 1292 O O . VAL A 1 169 ? 17.006 -7.504 -4.125 1.00 96.25 169 VAL A O 1
ATOM 1295 N N . LEU A 1 170 ? 15.896 -8.971 -2.835 1.00 96.50 170 LEU A N 1
ATOM 1296 C CA . LEU A 1 170 ? 15.962 -10.066 -3.807 1.00 96.50 170 LEU A CA 1
ATOM 1297 C C . LEU A 1 170 ? 15.240 -9.713 -5.107 1.00 96.50 170 LEU A C 1
ATOM 1299 O O . LEU A 1 170 ? 15.764 -9.970 -6.192 1.00 96.50 170 LEU A O 1
ATOM 1303 N N . ALA A 1 171 ? 14.054 -9.116 -5.009 1.00 96.75 171 ALA A N 1
ATOM 1304 C CA . ALA A 1 171 ? 13.275 -8.707 -6.162 1.00 96.75 171 ALA A CA 1
ATOM 1305 C C . ALA A 1 171 ? 13.957 -7.573 -6.920 1.00 96.75 171 ALA A C 1
ATOM 1307 O O . ALA A 1 171 ? 14.133 -7.699 -8.132 1.00 96.75 171 ALA A O 1
ATOM 1308 N N . SER A 1 172 ? 14.408 -6.512 -6.240 1.00 97.31 172 SER A N 1
ATOM 1309 C CA . SER A 1 172 ? 15.087 -5.416 -6.932 1.00 97.31 172 SER A CA 1
ATOM 1310 C C . SER A 1 172 ? 16.400 -5.858 -7.562 1.00 97.31 172 SER A C 1
ATOM 1312 O O . SER A 1 172 ? 16.649 -5.501 -8.709 1.00 97.31 172 SER A O 1
ATOM 1314 N N . PHE A 1 173 ? 17.186 -6.703 -6.894 1.00 97.75 173 PHE A N 1
ATOM 1315 C CA . PHE A 1 173 ? 18.394 -7.297 -7.465 1.00 97.75 173 PHE A CA 1
ATOM 1316 C C . PHE A 1 173 ? 18.096 -8.151 -8.694 1.00 97.75 173 PHE A C 1
ATOM 1318 O O . PHE A 1 173 ? 18.710 -7.948 -9.737 1.00 97.75 173 PHE A O 1
ATOM 1325 N N . THR A 1 174 ? 17.138 -9.074 -8.609 1.00 98.00 174 THR A N 1
ATOM 1326 C CA . THR A 1 174 ? 16.842 -10.000 -9.713 1.00 98.00 174 THR A CA 1
ATOM 1327 C C . THR A 1 174 ? 16.289 -9.251 -10.924 1.00 98.00 174 THR A C 1
ATOM 1329 O O . THR A 1 174 ? 16.783 -9.415 -12.037 1.00 98.00 174 THR A O 1
ATOM 1332 N N . VAL A 1 175 ? 15.291 -8.390 -10.705 1.00 97.44 175 VAL A N 1
ATOM 1333 C CA . VAL A 1 175 ? 14.647 -7.600 -11.764 1.00 97.44 175 VAL A CA 1
ATOM 1334 C C . VAL A 1 175 ? 15.648 -6.658 -12.427 1.00 97.44 175 VAL A C 1
ATOM 1336 O O . VAL A 1 175 ? 15.716 -6.610 -13.653 1.00 97.44 175 VAL A O 1
ATOM 1339 N N . SER A 1 176 ? 16.446 -5.934 -11.637 1.00 95.69 176 SER A N 1
ATOM 1340 C CA . SER A 1 176 ? 17.448 -5.022 -12.191 1.00 95.69 176 SER A CA 1
ATOM 1341 C C . SER A 1 176 ? 18.578 -5.762 -12.900 1.00 95.69 176 SER A C 1
ATOM 1343 O O . SER A 1 176 ? 18.978 -5.330 -13.972 1.00 95.69 176 SER A O 1
ATOM 1345 N N . SER A 1 177 ? 19.042 -6.902 -12.377 1.00 96.00 177 SER A N 1
ATOM 1346 C CA . SER A 1 177 ? 20.083 -7.708 -13.026 1.00 96.00 177 SER A CA 1
ATOM 1347 C C . SER A 1 177 ? 19.649 -8.166 -14.414 1.00 96.00 177 SER A C 1
ATOM 1349 O O . SER A 1 177 ? 20.416 -8.035 -15.361 1.00 96.00 177 SER A O 1
ATOM 1351 N N . VAL A 1 178 ? 18.415 -8.662 -14.554 1.00 96.31 178 VAL A N 1
ATOM 1352 C CA . VAL A 1 178 ? 17.873 -9.077 -15.857 1.00 96.31 178 VAL A CA 1
ATOM 1353 C C . VAL A 1 178 ? 17.702 -7.877 -16.782 1.00 96.31 178 VAL A C 1
ATOM 1355 O O . VAL A 1 178 ? 18.078 -7.950 -17.949 1.00 96.31 178 VAL A O 1
ATOM 1358 N N . ALA A 1 179 ? 17.176 -6.764 -16.267 1.00 93.88 179 ALA A N 1
ATOM 1359 C CA . ALA A 1 179 ? 17.002 -5.555 -17.060 1.00 93.88 179 ALA A CA 1
ATOM 1360 C C . ALA A 1 179 ? 18.338 -5.027 -17.600 1.00 93.88 179 ALA A C 1
ATOM 1362 O O . ALA A 1 179 ? 18.465 -4.802 -18.799 1.00 93.88 179 ALA A O 1
ATOM 1363 N N . PHE A 1 180 ? 19.340 -4.857 -16.735 1.00 92.25 180 PHE A N 1
ATOM 1364 C CA . PHE A 1 180 ? 20.646 -4.334 -17.130 1.00 92.25 180 PHE A CA 1
ATOM 1365 C C . PHE A 1 180 ? 21.400 -5.293 -18.044 1.00 92.25 180 PHE A C 1
ATOM 1367 O O . PHE A 1 180 ? 21.993 -4.830 -19.011 1.00 92.25 180 PHE A O 1
ATOM 1374 N N . PHE A 1 181 ? 21.307 -6.606 -17.816 1.00 92.94 181 PHE A N 1
ATOM 1375 C CA . PHE A 1 181 ? 21.829 -7.604 -18.749 1.00 92.94 181 PHE A CA 1
ATOM 1376 C C . PHE A 1 181 ? 21.253 -7.407 -20.158 1.00 92.94 181 PHE A C 1
ATOM 1378 O O . PHE A 1 181 ? 21.990 -7.259 -21.128 1.00 92.94 181 PHE A O 1
ATOM 1385 N N . MET A 1 182 ? 19.925 -7.333 -20.273 1.00 91.75 182 MET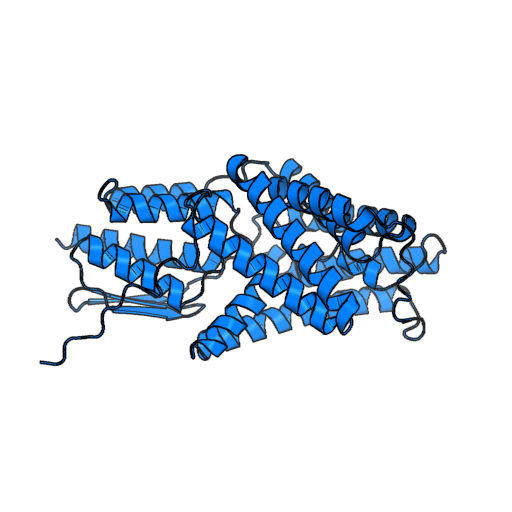 A N 1
ATOM 1386 C CA . MET A 1 182 ? 19.256 -7.168 -21.564 1.00 91.75 182 MET A CA 1
ATOM 1387 C C . MET A 1 182 ? 19.560 -5.821 -22.233 1.00 91.75 182 MET A C 1
ATOM 1389 O O . MET A 1 182 ? 19.601 -5.751 -23.460 1.00 91.75 182 MET A O 1
ATOM 1393 N N . ILE A 1 183 ? 19.782 -4.759 -21.456 1.00 88.88 183 ILE A N 1
ATOM 1394 C CA . ILE A 1 183 ? 20.213 -3.462 -21.993 1.00 88.88 183 ILE A CA 1
ATOM 1395 C C . ILE A 1 183 ? 21.643 -3.557 -22.543 1.00 88.88 183 ILE A C 1
ATOM 1397 O O . ILE A 1 183 ? 21.879 -3.116 -23.665 1.00 88.88 183 ILE A O 1
ATOM 1401 N N . CYS A 1 184 ? 22.576 -4.163 -21.799 1.00 87.50 184 CYS A N 1
ATOM 1402 C CA . CYS A 1 184 ? 23.963 -4.349 -22.240 1.00 87.50 184 CYS A CA 1
ATOM 1403 C C . CYS A 1 184 ? 24.063 -5.194 -23.521 1.00 87.50 184 CYS A C 1
ATOM 1405 O O . CYS A 1 184 ? 24.866 -4.886 -24.397 1.00 87.50 184 CYS A O 1
ATOM 1407 N N . GLU A 1 185 ? 23.210 -6.211 -23.665 1.00 89.56 185 GLU A N 1
ATOM 1408 C CA . GLU A 1 185 ? 23.123 -7.049 -24.872 1.00 89.56 185 GLU A CA 1
ATOM 1409 C C . GLU A 1 185 ? 22.382 -6.368 -26.043 1.00 89.56 185 GLU A C 1
ATOM 1411 O O . GLU A 1 185 ? 22.189 -6.967 -27.101 1.00 89.56 185 GLU A O 1
ATOM 1416 N N . GLY A 1 186 ? 21.919 -5.124 -25.876 1.00 85.56 186 GLY A N 1
ATOM 1417 C CA . GLY A 1 186 ? 21.181 -4.388 -26.906 1.00 85.56 186 GLY A CA 1
ATOM 1418 C C . GLY A 1 186 ? 19.770 -4.924 -27.182 1.00 85.56 186 GLY A C 1
ATOM 1419 O O . GLY A 1 186 ? 19.151 -4.539 -28.174 1.00 85.56 186 GLY A O 1
ATOM 1420 N N . LEU A 1 187 ? 19.240 -5.795 -26.316 1.00 85.94 187 LEU A N 1
ATOM 1421 C CA . LEU A 1 187 ? 17.891 -6.366 -26.423 1.00 85.94 187 LEU A CA 1
ATOM 1422 C C . LEU A 1 187 ? 16.805 -5.397 -25.936 1.00 85.94 187 LEU A C 1
ATOM 1424 O O . LEU A 1 187 ? 15.636 -5.553 -26.285 1.00 85.94 187 LEU A O 1
ATOM 1428 N N . MET A 1 188 ? 17.175 -4.418 -25.106 1.00 82.75 188 MET A N 1
ATOM 1429 C CA . MET A 1 188 ? 16.265 -3.433 -24.523 1.00 82.75 188 MET A CA 1
ATOM 1430 C C . MET A 1 188 ? 16.893 -2.041 -24.523 1.00 82.75 188 MET A C 1
ATOM 1432 O O . MET A 1 188 ? 18.089 -1.875 -24.308 1.00 82.75 188 MET A O 1
ATOM 1436 N N . THR A 1 189 ? 16.064 -1.012 -24.682 1.00 77.19 189 THR A N 1
ATOM 1437 C CA . THR A 1 189 ? 16.471 0.378 -24.445 1.00 77.19 189 THR A CA 1
ATOM 1438 C C . THR A 1 189 ? 16.248 0.731 -22.976 1.00 77.19 189 THR A C 1
ATOM 1440 O O . THR A 1 189 ? 15.133 0.591 -22.468 1.00 77.19 189 THR A O 1
ATOM 1443 N N . GLY A 1 190 ? 17.300 1.175 -22.288 1.00 64.62 190 GLY A N 1
ATOM 1444 C CA . GLY A 1 190 ? 17.294 1.375 -20.840 1.00 64.62 190 GLY A CA 1
ATOM 1445 C C . GLY A 1 190 ? 16.926 2.787 -20.377 1.00 64.62 190 GLY A C 1
ATOM 1446 O O . GLY A 1 190 ? 17.488 3.771 -20.841 1.00 64.62 190 GLY A O 1
ATOM 1447 N N . ASN A 1 191 ? 16.027 2.875 -19.394 1.00 75.81 191 ASN A N 1
ATOM 1448 C CA . ASN A 1 191 ? 15.859 4.003 -18.472 1.00 75.81 191 ASN A CA 1
ATOM 1449 C C . ASN A 1 191 ? 15.429 3.441 -17.107 1.00 75.81 191 ASN A C 1
ATOM 1451 O O . ASN A 1 191 ? 14.623 2.517 -17.067 1.00 75.81 191 ASN A O 1
ATOM 1455 N N . LEU A 1 192 ? 15.888 4.007 -15.990 1.00 77.25 192 LEU A N 1
ATOM 1456 C CA . LEU A 1 192 ? 15.483 3.606 -14.634 1.00 77.25 192 LEU A CA 1
ATOM 1457 C C . LEU A 1 192 ? 13.966 3.514 -14.421 1.00 77.25 192 LEU A C 1
ATOM 1459 O O . LEU A 1 192 ? 13.514 2.694 -13.623 1.00 77.25 192 LEU A O 1
ATOM 1463 N N . SER A 1 193 ? 13.166 4.298 -15.149 1.00 81.19 193 SER A N 1
ATOM 1464 C CA . SER A 1 193 ? 11.702 4.208 -15.096 1.00 81.19 193 SER A CA 1
ATOM 1465 C C . SER A 1 193 ? 11.152 2.827 -15.434 1.00 81.19 193 SER A C 1
ATOM 1467 O O . SER A 1 193 ? 10.070 2.493 -14.959 1.00 81.19 193 SER A O 1
ATOM 1469 N N . LEU A 1 194 ? 11.889 2.001 -16.186 1.00 88.06 194 LEU A N 1
ATOM 1470 C CA . LEU A 1 194 ? 11.487 0.624 -16.496 1.00 88.06 194 LEU A CA 1
ATOM 1471 C C . LEU A 1 194 ? 11.399 -0.254 -15.243 1.00 88.06 194 LEU A C 1
ATOM 1473 O O . LEU A 1 194 ? 10.654 -1.231 -15.241 1.00 88.06 194 LEU A O 1
ATOM 1477 N N . LEU A 1 195 ? 12.149 0.087 -14.189 1.00 92.31 195 LEU A N 1
ATOM 1478 C CA . LEU A 1 195 ? 12.188 -0.662 -12.934 1.00 92.31 195 LEU A CA 1
ATOM 1479 C C . LEU A 1 195 ? 11.042 -0.278 -11.992 1.00 92.31 195 LEU A C 1
ATOM 1481 O O . LEU A 1 195 ? 10.737 -1.039 -11.077 1.00 92.31 195 LEU A O 1
ATOM 1485 N N . VAL A 1 196 ? 10.387 0.869 -12.208 1.00 92.31 196 VAL A N 1
ATOM 1486 C CA . VAL A 1 196 ? 9.324 1.350 -11.312 1.00 92.31 196 VAL A CA 1
ATOM 1487 C C . VAL A 1 196 ? 8.094 0.434 -11.345 1.00 92.31 196 VAL A C 1
ATOM 1489 O O . VAL A 1 196 ? 7.695 -0.015 -10.270 1.00 92.31 196 VAL A O 1
ATOM 1492 N N . PRO A 1 197 ? 7.510 0.080 -12.511 1.00 94.00 197 PRO A N 1
ATOM 1493 C CA . PRO A 1 197 ? 6.379 -0.845 -12.543 1.00 94.00 197 PRO A CA 1
ATOM 1494 C C . PRO A 1 197 ? 6.659 -2.212 -11.882 1.00 94.00 197 PRO A C 1
ATOM 1496 O O . PRO A 1 197 ? 5.945 -2.558 -10.939 1.00 94.00 197 PRO A O 1
ATOM 1499 N N . PRO A 1 198 ? 7.713 -2.974 -12.254 1.00 95.69 198 PRO A N 1
ATOM 1500 C CA . PRO A 1 198 ? 7.971 -4.293 -11.672 1.00 95.69 198 PRO A CA 1
ATOM 1501 C C . PRO A 1 198 ? 8.433 -4.252 -10.209 1.00 95.69 198 PRO A C 1
ATOM 1503 O O . PRO A 1 198 ? 8.590 -5.301 -9.599 1.00 95.69 198 PRO A O 1
ATOM 1506 N N . LEU A 1 199 ? 8.670 -3.083 -9.608 1.00 95.62 199 LEU A N 1
ATOM 1507 C CA . LEU A 1 199 ? 9.026 -2.972 -8.187 1.00 95.62 199 LEU A CA 1
ATOM 1508 C C . LEU A 1 199 ? 7.976 -2.222 -7.359 1.00 95.62 199 LEU A C 1
ATOM 1510 O O . LEU A 1 199 ? 8.151 -2.080 -6.150 1.00 95.62 199 LEU A O 1
ATOM 1514 N N . ILE A 1 200 ? 6.854 -1.816 -7.967 1.00 93.12 200 ILE A N 1
ATOM 1515 C CA . ILE A 1 200 ? 5.833 -0.970 -7.330 1.00 93.12 200 ILE A CA 1
ATOM 1516 C C . ILE A 1 200 ? 5.292 -1.545 -6.015 1.00 93.12 200 ILE A C 1
ATOM 1518 O O . ILE A 1 200 ? 5.044 -0.798 -5.075 1.00 93.12 200 ILE A O 1
ATOM 1522 N N . TYR A 1 201 ? 5.163 -2.872 -5.916 1.00 90.50 201 TYR A N 1
ATOM 1523 C CA . TYR A 1 201 ? 4.665 -3.558 -4.718 1.00 90.50 201 TYR A CA 1
ATOM 1524 C C . TYR A 1 201 ? 5.530 -3.310 -3.477 1.00 90.50 201 TYR A C 1
ATOM 1526 O O . TYR A 1 201 ? 5.018 -3.274 -2.362 1.00 90.50 201 TYR A O 1
ATOM 1534 N N . PHE A 1 202 ? 6.837 -3.134 -3.666 1.00 91.38 202 PHE A N 1
ATOM 1535 C CA . PHE A 1 202 ? 7.774 -2.941 -2.565 1.00 91.38 202 PHE A CA 1
ATOM 1536 C C . PHE A 1 202 ? 7.904 -1.476 -2.146 1.00 91.38 202 PHE A C 1
ATOM 1538 O O . PHE A 1 202 ? 8.554 -1.194 -1.141 1.00 91.38 202 PHE A O 1
ATOM 1545 N N . ILE A 1 203 ? 7.304 -0.541 -2.893 1.00 91.69 203 ILE A N 1
ATOM 1546 C CA . ILE A 1 203 ? 7.298 0.873 -2.527 1.00 91.69 203 ILE A CA 1
ATOM 1547 C C . ILE A 1 203 ? 6.340 1.052 -1.339 1.00 91.69 203 ILE A C 1
ATOM 1549 O O . ILE A 1 203 ? 5.136 0.828 -1.485 1.00 91.69 203 ILE A O 1
ATOM 1553 N N . PRO A 1 204 ? 6.828 1.477 -0.158 1.00 88.31 204 PRO A N 1
ATOM 1554 C CA . PRO A 1 204 ? 6.049 1.491 1.080 1.00 88.31 204 PRO A CA 1
ATOM 1555 C C . PRO A 1 204 ? 5.126 2.718 1.173 1.00 88.31 204 PRO A C 1
ATOM 1557 O O . PRO A 1 204 ? 5.166 3.465 2.147 1.00 88.31 204 PRO A O 1
ATOM 1560 N N . GLY A 1 205 ? 4.294 2.945 0.153 1.00 86.62 205 GLY A N 1
ATOM 1561 C CA . GLY A 1 205 ? 3.462 4.145 0.024 1.00 86.62 205 GLY A CA 1
ATOM 1562 C C . GLY A 1 205 ? 2.538 4.367 1.222 1.00 86.62 205 GLY A C 1
ATOM 1563 O O . GLY A 1 205 ? 2.608 5.421 1.845 1.00 86.62 205 GLY A O 1
ATOM 1564 N N . VAL A 1 206 ? 1.749 3.352 1.597 1.00 83.38 206 VAL A N 1
ATOM 1565 C CA . VAL A 1 206 ? 0.829 3.419 2.753 1.00 83.38 206 VAL A CA 1
ATOM 1566 C C . VAL A 1 206 ? 1.591 3.697 4.051 1.00 83.38 206 VAL A C 1
ATOM 1568 O O . VAL A 1 206 ? 1.194 4.552 4.834 1.00 83.38 206 VAL A O 1
ATOM 1571 N N . THR A 1 207 ? 2.727 3.032 4.265 1.00 86.31 207 THR A N 1
ATOM 1572 C CA . THR A 1 207 ? 3.559 3.232 5.458 1.00 86.31 207 THR A CA 1
ATOM 1573 C C . THR A 1 207 ? 4.088 4.663 5.551 1.00 86.31 207 THR A C 1
ATOM 1575 O O . THR A 1 207 ? 4.056 5.250 6.632 1.00 86.31 207 THR A O 1
ATOM 1578 N N . ILE A 1 208 ? 4.541 5.241 4.430 1.00 90.19 208 ILE A N 1
ATOM 1579 C CA . ILE A 1 208 ? 4.993 6.638 4.374 1.00 90.19 208 ILE A CA 1
ATOM 1580 C C . ILE A 1 208 ? 3.824 7.572 4.674 1.00 90.19 208 ILE A C 1
ATOM 1582 O O . ILE A 1 208 ? 3.952 8.441 5.532 1.00 90.19 208 ILE A O 1
ATOM 1586 N N . THR A 1 209 ? 2.681 7.397 4.006 1.00 89.06 209 THR A N 1
ATOM 1587 C CA . THR A 1 209 ? 1.539 8.301 4.181 1.00 89.06 209 THR A CA 1
ATOM 1588 C C . THR A 1 209 ? 0.982 8.249 5.598 1.00 89.06 209 THR A C 1
ATOM 1590 O O . THR A 1 209 ? 0.768 9.300 6.198 1.00 89.06 209 THR A O 1
ATOM 1593 N N . THR A 1 210 ? 0.813 7.055 6.172 1.00 86.31 210 THR A N 1
ATOM 1594 C CA . THR A 1 210 ? 0.315 6.912 7.544 1.00 86.31 210 THR A CA 1
ATOM 1595 C C . THR A 1 210 ? 1.351 7.401 8.559 1.00 86.31 210 THR A C 1
ATOM 1597 O O . THR A 1 210 ? 0.984 8.057 9.528 1.00 86.31 210 THR A O 1
ATOM 1600 N N . GLY A 1 211 ? 2.647 7.165 8.324 1.00 89.56 211 GLY A N 1
ATOM 1601 C CA . GLY A 1 211 ? 3.714 7.686 9.181 1.00 89.56 211 GLY A CA 1
ATOM 1602 C C . GLY A 1 211 ? 3.772 9.218 9.196 1.00 89.56 211 GLY A C 1
ATOM 1603 O O . GLY A 1 211 ? 3.859 9.823 10.261 1.00 89.56 211 GLY A O 1
ATOM 1604 N N . MET A 1 212 ? 3.648 9.862 8.031 1.00 92.38 212 MET A N 1
ATOM 1605 C CA . MET A 1 212 ? 3.586 11.326 7.927 1.00 92.38 212 MET A CA 1
ATOM 1606 C C . MET A 1 212 ? 2.313 11.895 8.562 1.00 92.38 212 MET A C 1
ATOM 1608 O O . MET A 1 212 ? 2.375 12.923 9.235 1.00 92.38 212 MET A O 1
ATOM 1612 N N . TYR A 1 213 ? 1.175 11.219 8.390 1.00 89.75 213 TYR A N 1
ATOM 1613 C CA . TYR A 1 213 ? -0.080 11.583 9.050 1.00 89.75 213 TYR A CA 1
ATOM 1614 C C . TYR A 1 213 ? 0.041 11.530 10.581 1.00 89.75 213 TYR A C 1
ATOM 1616 O O . TYR A 1 213 ? -0.405 12.444 11.271 1.00 89.75 213 TYR A O 1
ATOM 1624 N N . GLU A 1 214 ? 0.687 10.497 11.119 1.00 88.25 214 GLU A N 1
ATOM 1625 C CA . GLU A 1 214 ? 0.935 10.358 12.557 1.00 88.25 214 GLU A CA 1
ATOM 1626 C C . GLU A 1 214 ? 1.884 11.427 13.092 1.00 88.25 214 GLU A C 1
ATOM 1628 O O . GLU A 1 214 ? 1.593 12.033 14.119 1.00 88.25 214 GLU A O 1
ATOM 1633 N N . LEU A 1 215 ? 2.961 11.742 12.365 1.00 93.19 215 LEU A N 1
ATOM 1634 C CA . LEU A 1 215 ? 3.836 12.864 12.715 1.00 93.19 215 LEU A CA 1
ATOM 1635 C C . LEU A 1 215 ? 3.066 14.191 12.757 1.00 93.19 215 LEU A C 1
ATOM 1637 O O . LEU A 1 215 ? 3.237 14.968 13.695 1.00 93.19 215 LEU A O 1
ATOM 1641 N N . ALA A 1 216 ? 2.192 14.435 11.776 1.00 91.25 216 ALA A N 1
ATOM 1642 C CA . ALA A 1 216 ? 1.338 15.622 11.747 1.00 91.25 216 ALA A CA 1
ATOM 1643 C C . ALA A 1 216 ? 0.312 15.642 12.896 1.00 91.25 216 ALA A C 1
ATOM 1645 O O . ALA A 1 216 ? -0.048 16.714 13.378 1.00 91.25 216 ALA A O 1
ATOM 1646 N N . SER A 1 217 ? -0.110 14.465 13.364 1.00 88.12 217 SER A N 1
ATOM 1647 C CA . SER A 1 217 ? -1.045 14.275 14.482 1.00 88.12 217 SER A CA 1
ATOM 1648 C C . SER A 1 217 ? -0.355 14.213 15.853 1.00 88.12 217 SER A C 1
ATOM 1650 O O . SER A 1 217 ? -0.998 13.865 16.834 1.00 88.12 217 SER A O 1
ATOM 1652 N N . GLN A 1 218 ? 0.937 14.560 15.936 1.00 91.00 218 GLN A N 1
ATOM 1653 C CA . GLN A 1 218 ? 1.760 14.530 17.159 1.00 91.00 218 GLN A CA 1
ATOM 1654 C C . GLN A 1 218 ? 2.050 13.124 17.726 1.00 91.00 218 GLN A C 1
ATOM 1656 O O . GLN A 1 218 ? 2.641 12.999 18.798 1.00 91.00 218 GLN A O 1
ATOM 1661 N N . GLU A 1 219 ? 1.769 12.063 16.967 1.00 89.69 219 GLU A N 1
ATOM 1662 C CA . GLU A 1 219 ? 2.135 10.677 17.286 1.00 89.69 219 GLU A CA 1
ATOM 1663 C C . GLU A 1 219 ? 3.590 10.387 16.890 1.00 89.69 219 GLU A C 1
ATOM 1665 O O . GLU A 1 219 ? 3.890 9.598 15.988 1.00 89.69 219 GLU A O 1
ATOM 1670 N N . LEU A 1 220 ? 4.529 11.069 17.555 1.00 92.75 220 LEU A N 1
ATOM 1671 C CA . LEU A 1 220 ? 5.939 11.118 17.150 1.00 92.75 220 LEU A CA 1
ATOM 1672 C C . LEU A 1 220 ? 6.615 9.742 17.114 1.00 92.75 220 LEU A C 1
ATOM 1674 O O . LEU A 1 220 ? 7.361 9.451 16.178 1.00 92.75 220 LEU A O 1
ATOM 1678 N N . VAL A 1 221 ? 6.363 8.885 18.109 1.00 90.56 221 VAL A N 1
ATOM 1679 C CA . VAL A 1 221 ? 6.986 7.551 18.194 1.00 90.56 221 VAL A CA 1
ATOM 1680 C C . VAL A 1 221 ? 6.489 6.653 17.062 1.00 90.56 221 VAL A C 1
ATOM 1682 O O . VAL A 1 221 ? 7.295 6.040 16.360 1.00 90.56 221 VAL A O 1
ATOM 1685 N N . SER A 1 222 ? 5.172 6.610 16.840 1.00 87.62 222 SER A N 1
ATOM 1686 C CA . SER A 1 222 ? 4.597 5.791 15.773 1.00 87.62 222 SER A CA 1
ATOM 1687 C C . SER A 1 222 ? 4.992 6.303 14.393 1.00 87.62 222 SER A C 1
ATOM 1689 O O . SER A 1 222 ? 5.565 5.555 13.592 1.00 87.62 222 SER A O 1
ATOM 1691 N N . GLY A 1 223 ? 4.787 7.599 14.157 1.00 91.00 223 GLY A N 1
ATOM 1692 C CA . GLY A 1 223 ? 5.055 8.226 12.873 1.00 91.00 223 GLY A CA 1
ATOM 1693 C C . GLY A 1 223 ? 6.519 8.108 12.456 1.00 91.00 223 GLY A C 1
ATOM 1694 O O . GLY A 1 223 ? 6.809 7.664 11.343 1.00 91.00 223 GLY A O 1
ATOM 1695 N N . SER A 1 224 ? 7.460 8.407 13.362 1.00 93.75 224 SER A N 1
ATOM 1696 C CA . SER A 1 224 ? 8.896 8.289 13.067 1.00 93.75 224 SER A CA 1
ATOM 1697 C C . SER A 1 224 ? 9.313 6.849 12.765 1.00 93.75 224 SER A C 1
ATOM 1699 O O . SER A 1 224 ? 10.020 6.620 11.785 1.00 93.75 224 SER A O 1
ATOM 1701 N N . SER A 1 225 ? 8.837 5.865 13.537 1.00 90.81 225 SER A N 1
ATOM 1702 C CA . SER A 1 225 ? 9.183 4.455 13.320 1.00 90.81 225 SER A CA 1
ATOM 1703 C C . SER A 1 225 ? 8.741 3.944 11.941 1.00 90.81 225 SER A C 1
ATOM 1705 O O . SER A 1 225 ? 9.514 3.271 11.257 1.00 90.81 225 SER A O 1
ATOM 1707 N N . ARG A 1 226 ? 7.537 4.320 11.484 1.00 88.62 226 ARG A N 1
ATOM 1708 C CA . ARG A 1 226 ? 7.007 3.947 10.165 1.00 88.62 226 ARG A CA 1
ATOM 1709 C C . ARG A 1 226 ? 7.758 4.626 9.032 1.00 88.62 226 ARG A C 1
ATOM 1711 O O . ARG A 1 226 ? 8.092 3.962 8.054 1.00 88.62 226 ARG A O 1
ATOM 1718 N N . VAL A 1 227 ? 8.065 5.917 9.170 1.00 92.81 227 VAL A N 1
ATOM 1719 C CA . VAL A 1 227 ? 8.858 6.650 8.174 1.00 92.81 227 VAL A CA 1
ATOM 1720 C C . VAL A 1 227 ? 10.264 6.058 8.061 1.00 92.81 227 VAL A C 1
ATOM 1722 O O . VAL A 1 227 ? 10.719 5.789 6.954 1.00 92.81 227 VAL A O 1
ATOM 1725 N N . ILE A 1 228 ? 10.932 5.769 9.182 1.00 94.12 228 ILE A N 1
ATOM 1726 C CA . ILE A 1 228 ? 12.257 5.129 9.187 1.00 94.12 228 ILE A CA 1
ATOM 1727 C C . ILE A 1 228 ? 12.194 3.738 8.547 1.00 94.12 228 ILE A C 1
ATOM 1729 O O . ILE A 1 228 ? 13.039 3.414 7.712 1.00 94.12 228 ILE A O 1
ATOM 1733 N N . TYR A 1 229 ? 11.186 2.929 8.885 1.00 89.31 229 TYR A N 1
ATOM 1734 C CA . TYR A 1 229 ? 10.994 1.611 8.280 1.00 89.31 229 TYR A CA 1
ATOM 1735 C C . TYR A 1 229 ? 10.781 1.700 6.761 1.00 89.31 229 TYR A C 1
ATOM 1737 O O . TYR A 1 229 ? 11.412 0.966 5.999 1.00 89.31 229 TYR A O 1
ATOM 1745 N N . ALA A 1 230 ? 9.961 2.645 6.298 1.00 91.19 230 ALA A N 1
ATOM 1746 C CA . ALA A 1 230 ? 9.771 2.899 4.876 1.00 91.19 230 ALA A CA 1
ATOM 1747 C C . ALA A 1 230 ? 11.067 3.351 4.180 1.00 91.19 230 ALA A C 1
ATOM 1749 O O . ALA A 1 230 ? 11.394 2.848 3.105 1.00 91.19 230 ALA A O 1
ATOM 1750 N N . CYS A 1 231 ? 11.842 4.242 4.804 1.00 95.25 231 CYS A N 1
ATOM 1751 C CA . CYS A 1 231 ? 13.160 4.636 4.308 1.00 95.25 231 CYS A CA 1
ATOM 1752 C C . CYS A 1 231 ? 14.106 3.432 4.203 1.00 95.25 231 CYS A C 1
ATOM 1754 O O . CYS A 1 231 ? 14.783 3.280 3.189 1.00 95.25 231 CYS A O 1
ATOM 1756 N N . MET A 1 232 ? 14.120 2.541 5.199 1.00 94.19 232 MET A N 1
ATOM 1757 C CA . MET A 1 232 ? 14.911 1.308 5.159 1.00 94.19 232 MET A CA 1
ATOM 1758 C C . MET A 1 232 ? 14.506 0.421 3.974 1.00 94.19 232 MET A C 1
ATOM 1760 O O . MET A 1 232 ? 15.377 -0.056 3.253 1.00 94.19 232 MET A O 1
ATOM 1764 N N . LEU A 1 233 ? 13.205 0.236 3.721 1.00 92.25 233 LEU A N 1
ATOM 1765 C CA . LEU A 1 233 ? 12.720 -0.528 2.564 1.00 92.25 233 LEU A CA 1
ATOM 1766 C C . LEU A 1 233 ? 13.159 0.089 1.229 1.00 92.25 233 LEU A C 1
ATOM 1768 O O . LEU A 1 233 ? 13.593 -0.635 0.335 1.00 92.25 233 LEU A O 1
ATOM 1772 N N . LEU A 1 234 ? 13.106 1.417 1.102 1.00 95.06 234 LEU A N 1
ATOM 1773 C CA . LEU A 1 234 ? 13.596 2.119 -0.088 1.00 95.06 234 LEU A CA 1
ATOM 1774 C C . LEU A 1 234 ? 15.116 1.966 -0.264 1.00 95.06 234 LEU A C 1
ATOM 1776 O O . LEU A 1 234 ? 15.578 1.769 -1.385 1.00 95.06 234 LEU A O 1
ATOM 1780 N N . LEU A 1 235 ? 15.892 1.998 0.826 1.00 96.12 235 LEU A N 1
ATOM 1781 C CA . LEU A 1 235 ? 17.337 1.745 0.795 1.00 96.12 235 LEU A CA 1
ATOM 1782 C C . LEU A 1 235 ? 17.661 0.302 0.392 1.00 96.12 235 LEU A C 1
ATOM 1784 O O . LEU A 1 235 ? 18.583 0.084 -0.388 1.00 96.12 235 LEU A O 1
ATOM 1788 N N . LEU A 1 236 ? 16.894 -0.677 0.874 1.00 95.31 236 LEU A N 1
ATOM 1789 C CA . LEU A 1 236 ? 17.021 -2.083 0.484 1.00 95.31 236 LEU A CA 1
ATOM 1790 C C . LEU A 1 236 ? 16.698 -2.290 -1.003 1.00 95.31 236 LEU A C 1
ATOM 1792 O O . LEU A 1 236 ? 17.424 -2.999 -1.703 1.00 95.31 236 LEU A O 1
ATOM 1796 N N . LEU A 1 237 ? 15.648 -1.631 -1.503 1.00 95.50 237 LEU A N 1
ATOM 1797 C CA . LEU A 1 237 ? 15.326 -1.623 -2.928 1.00 95.50 237 LEU A CA 1
ATOM 1798 C C . LEU A 1 237 ? 16.470 -1.033 -3.747 1.00 95.50 237 LEU A C 1
ATOM 1800 O O . LEU A 1 237 ? 16.941 -1.689 -4.678 1.00 95.50 237 LEU A O 1
ATOM 1804 N N . LEU A 1 238 ? 16.937 0.160 -3.370 1.00 95.06 238 LEU A N 1
ATOM 1805 C CA . LEU A 1 238 ? 18.056 0.840 -4.016 1.00 95.06 238 LEU A CA 1
ATOM 1806 C C . LEU A 1 238 ? 19.309 -0.041 -4.023 1.00 95.06 238 LEU A C 1
ATOM 1808 O O . LEU A 1 238 ? 19.937 -0.185 -5.067 1.00 95.06 238 LEU A O 1
ATOM 1812 N N . PHE A 1 239 ? 19.641 -0.668 -2.894 1.00 96.06 239 PHE A N 1
ATOM 1813 C CA . PHE A 1 239 ? 20.781 -1.573 -2.779 1.00 96.06 239 PHE A CA 1
ATOM 1814 C C . PHE A 1 239 ? 20.704 -2.717 -3.795 1.00 96.06 239 PHE A C 1
ATOM 1816 O O . PHE A 1 23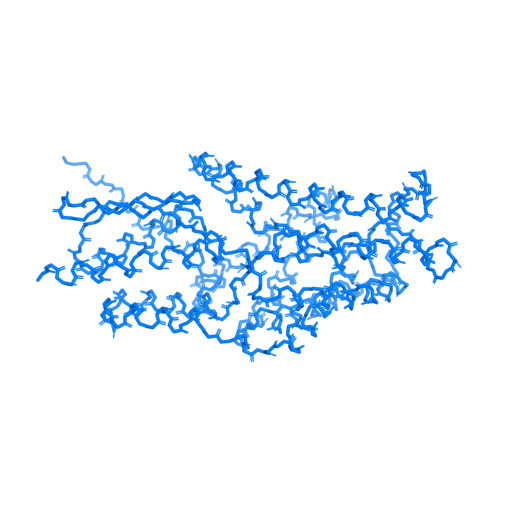9 ? 21.667 -2.944 -4.523 1.00 96.06 239 PHE A O 1
ATOM 1823 N N . GLY A 1 240 ? 19.560 -3.400 -3.908 1.00 96.50 240 GLY A N 1
ATOM 1824 C CA . GLY A 1 240 ? 19.417 -4.465 -4.901 1.00 96.50 240 GLY A CA 1
ATOM 1825 C C . GLY A 1 240 ? 19.530 -3.953 -6.343 1.00 96.50 240 GLY A C 1
ATOM 1826 O O . GLY A 1 240 ? 20.211 -4.589 -7.143 1.00 96.50 240 GLY A O 1
ATOM 1827 N N . VAL A 1 241 ? 18.976 -2.774 -6.665 1.00 94.69 241 VAL A N 1
ATOM 1828 C CA . VAL A 1 241 ? 19.156 -2.154 -7.996 1.00 94.69 241 VAL A CA 1
ATOM 1829 C C . VAL A 1 241 ? 20.631 -1.867 -8.290 1.00 94.69 241 VAL A C 1
ATOM 1831 O O . VAL A 1 241 ? 21.118 -2.200 -9.369 1.00 94.69 241 VAL A O 1
ATOM 1834 N N . LEU A 1 242 ? 21.359 -1.281 -7.334 1.00 93.62 242 LEU A N 1
ATOM 1835 C CA . LEU A 1 242 ? 22.785 -0.981 -7.484 1.00 93.62 242 LEU A CA 1
ATOM 1836 C C . LEU A 1 242 ? 23.623 -2.253 -7.655 1.00 93.62 242 LEU A C 1
ATOM 1838 O O . LEU A 1 242 ? 24.523 -2.278 -8.490 1.00 93.62 242 LEU A O 1
ATOM 1842 N N . MET A 1 243 ? 23.303 -3.317 -6.917 1.00 95.62 243 MET A N 1
ATOM 1843 C CA . MET A 1 243 ? 23.967 -4.613 -7.065 1.00 95.62 243 MET A CA 1
ATOM 1844 C C . MET A 1 243 ? 23.709 -5.236 -8.440 1.00 95.62 243 MET A C 1
ATOM 1846 O O . MET A 1 243 ? 24.644 -5.741 -9.059 1.00 95.62 243 MET A O 1
ATOM 1850 N N . GLY A 1 244 ? 22.475 -5.174 -8.952 1.00 94.31 244 GLY A N 1
ATOM 1851 C CA . GLY A 1 244 ? 22.162 -5.681 -10.290 1.00 94.31 244 GLY A CA 1
ATOM 1852 C C . GLY A 1 244 ? 22.844 -4.881 -11.400 1.00 94.31 244 GLY A C 1
ATOM 1853 O O . GLY A 1 244 ? 23.293 -5.447 -12.395 1.00 94.31 244 GLY A O 1
ATOM 1854 N N . MET A 1 245 ? 22.992 -3.571 -11.204 1.00 90.56 245 MET A N 1
ATOM 1855 C CA . MET A 1 245 ? 23.749 -2.695 -12.098 1.00 90.56 245 MET A CA 1
ATOM 1856 C C . MET A 1 245 ? 25.241 -3.048 -12.103 1.00 90.56 245 MET A C 1
ATOM 1858 O O . MET A 1 245 ? 25.833 -3.229 -13.167 1.00 90.56 245 MET A O 1
ATOM 1862 N N . GLN A 1 246 ? 25.838 -3.183 -10.914 1.00 92.75 246 GLN A N 1
ATOM 1863 C CA . GLN A 1 246 ? 27.253 -3.514 -10.751 1.00 92.75 246 GLN A CA 1
ATOM 1864 C C . GLN A 1 246 ? 27.587 -4.887 -11.343 1.00 92.75 246 GLN A C 1
ATOM 1866 O O . GLN A 1 246 ? 28.622 -5.027 -11.992 1.00 92.75 246 GLN A O 1
ATOM 1871 N N . LEU A 1 247 ? 26.707 -5.878 -11.162 1.00 94.56 247 LEU A N 1
ATOM 1872 C CA . LEU A 1 247 ? 26.875 -7.227 -11.706 1.00 94.56 247 LEU A CA 1
ATOM 1873 C C . LEU A 1 247 ? 27.024 -7.232 -13.235 1.00 94.56 247 LEU A C 1
ATOM 1875 O O . LEU A 1 247 ? 27.788 -8.028 -13.770 1.00 94.56 247 LEU A O 1
ATOM 1879 N N . ASN A 1 248 ? 26.314 -6.337 -13.925 1.00 90.81 248 ASN A N 1
ATOM 1880 C CA . ASN A 1 248 ? 26.293 -6.261 -15.387 1.00 90.81 248 ASN A CA 1
ATOM 1881 C C . ASN A 1 248 ? 27.265 -5.219 -15.965 1.00 90.81 248 ASN A C 1
ATOM 1883 O O . ASN A 1 248 ? 27.260 -4.992 -17.172 1.00 90.81 248 ASN A O 1
ATOM 1887 N N . GLY A 1 249 ? 28.077 -4.563 -15.126 1.00 84.88 249 GLY A N 1
ATOM 1888 C CA . GLY A 1 249 ? 29.042 -3.552 -15.572 1.00 84.88 249 GLY A CA 1
ATOM 1889 C C . GLY A 1 249 ? 28.407 -2.307 -16.203 1.00 84.88 249 GLY A C 1
ATOM 1890 O O . GLY A 1 249 ? 29.065 -1.622 -16.983 1.00 84.88 249 GLY A O 1
ATOM 1891 N N . PHE A 1 250 ? 27.140 -2.015 -15.890 1.00 78.31 250 PHE A N 1
ATOM 1892 C CA . PHE A 1 250 ? 26.404 -0.916 -16.514 1.00 78.31 250 PHE A CA 1
ATOM 1893 C C . PHE A 1 250 ? 26.943 0.453 -16.029 1.00 78.31 250 PHE A C 1
ATOM 1895 O O . PHE A 1 250 ? 27.004 0.678 -14.812 1.00 78.31 250 PHE A O 1
ATOM 1902 N N . PRO A 1 251 ? 27.351 1.381 -16.923 1.00 68.56 251 PRO A N 1
ATOM 1903 C CA . PRO A 1 251 ? 27.982 2.638 -16.521 1.00 68.56 251 PRO A CA 1
ATOM 1904 C C . PRO A 1 251 ? 27.032 3.553 -15.737 1.00 68.56 251 PRO A C 1
ATOM 1906 O O . PRO A 1 251 ? 25.947 3.899 -16.202 1.00 68.56 251 PRO A O 1
ATOM 1909 N N . GLN A 1 252 ? 27.483 4.073 -14.589 1.00 61.62 252 GLN A N 1
ATOM 1910 C CA . GLN A 1 252 ? 26.729 5.057 -13.789 1.00 61.62 252 GLN A CA 1
ATOM 1911 C C . GLN A 1 252 ? 26.429 6.382 -14.521 1.00 61.62 252 GLN A C 1
ATOM 1913 O O . GLN A 1 252 ? 25.650 7.197 -14.037 1.00 61.62 252 GLN A O 1
ATOM 1918 N N . GLN A 1 253 ? 27.049 6.628 -15.675 1.00 54.16 253 GLN A N 1
ATOM 1919 C CA . GLN A 1 253 ? 26.943 7.885 -16.423 1.00 54.16 253 GLN A CA 1
ATOM 1920 C C . GLN A 1 253 ? 25.854 7.858 -17.507 1.00 54.16 253 GLN A C 1
ATOM 1922 O O . GLN A 1 253 ? 25.459 8.917 -17.986 1.00 54.16 253 GLN A O 1
ATOM 1927 N N . GLU A 1 254 ? 25.300 6.685 -17.842 1.00 55.81 254 GLU A N 1
ATOM 1928 C CA . GLU A 1 254 ? 24.144 6.553 -18.751 1.00 55.81 254 GLU A CA 1
ATOM 1929 C C . GLU A 1 254 ? 22.795 6.813 -18.051 1.00 55.81 254 GLU A C 1
ATOM 1931 O O . GLU A 1 254 ? 21.723 6.636 -18.632 1.00 55.81 254 GLU A O 1
ATOM 1936 N N . PHE A 1 255 ? 22.843 7.309 -16.808 1.00 54.94 255 PHE A N 1
ATOM 1937 C CA . PHE A 1 255 ? 21.718 7.804 -16.016 1.00 54.94 255 PHE A CA 1
ATOM 1938 C C . PHE A 1 255 ? 21.145 9.092 -16.625 1.00 54.94 255 PHE A C 1
ATOM 1940 O O . PHE A 1 255 ? 21.204 10.175 -16.044 1.00 54.94 255 PHE A O 1
ATOM 1947 N N . THR A 1 256 ? 20.584 9.007 -17.825 1.00 50.12 256 THR A N 1
ATOM 1948 C CA . THR A 1 256 ? 19.849 10.131 -18.391 1.00 50.12 256 THR A CA 1
ATOM 1949 C C . THR A 1 256 ? 18.444 10.155 -17.807 1.00 50.12 256 THR A C 1
ATOM 1951 O O . THR A 1 256 ? 17.646 9.226 -17.949 1.00 50.12 256 THR A O 1
ATOM 1954 N N . ALA A 1 257 ? 18.153 11.248 -17.098 1.00 49.12 257 ALA A N 1
ATOM 1955 C CA . ALA A 1 257 ? 16.807 11.575 -16.671 1.00 49.12 257 ALA A CA 1
ATOM 1956 C C . ALA A 1 257 ? 15.874 11.611 -17.890 1.00 49.12 257 ALA A C 1
ATOM 1958 O O . ALA A 1 257 ? 16.229 12.084 -18.971 1.00 49.12 257 ALA A O 1
ATOM 1959 N N . ILE A 1 258 ? 14.676 11.077 -17.687 1.00 51.31 258 ILE A N 1
ATOM 1960 C CA . ILE A 1 258 ? 13.639 10.886 -18.697 1.00 51.31 258 ILE A CA 1
ATOM 1961 C C . ILE A 1 258 ? 13.375 12.193 -19.459 1.00 51.31 258 ILE A C 1
ATOM 1963 O O . ILE A 1 258 ? 13.049 13.217 -18.857 1.00 51.31 258 ILE A O 1
ATOM 1967 N N . LYS A 1 259 ? 13.386 12.134 -20.796 1.00 45.09 259 LYS A N 1
ATOM 1968 C CA . LYS A 1 259 ? 12.650 13.091 -21.630 1.00 45.09 259 LYS A CA 1
ATOM 1969 C C . LYS A 1 259 ? 11.277 12.483 -21.904 1.00 45.09 259 LYS A C 1
ATOM 1971 O O . LYS A 1 259 ? 11.153 11.583 -22.734 1.00 45.09 259 LYS A O 1
ATOM 1976 N N . ILE A 1 260 ? 10.261 12.919 -21.155 1.00 52.31 260 ILE A N 1
ATOM 1977 C CA . ILE A 1 260 ? 8.891 12.403 -21.274 1.00 52.31 260 ILE A CA 1
ATOM 1978 C C . ILE A 1 260 ? 8.368 12.809 -22.651 1.00 52.31 260 ILE A C 1
ATOM 1980 O O . ILE A 1 260 ? 7.910 13.931 -22.850 1.00 52.31 260 ILE A O 1
ATOM 1984 N N . THR A 1 261 ? 8.465 11.903 -23.617 1.00 51.12 261 THR A N 1
ATOM 1985 C CA . THR A 1 261 ? 7.840 12.084 -24.925 1.00 51.12 261 THR A CA 1
ATOM 1986 C C . THR A 1 261 ? 6.566 11.261 -24.899 1.00 51.12 261 THR A C 1
ATOM 1988 O O . THR A 1 261 ? 6.595 10.042 -25.039 1.00 51.12 261 THR A O 1
ATOM 1991 N N . SER A 1 262 ? 5.444 11.916 -24.611 1.00 53.47 262 SER A N 1
ATOM 1992 C CA . SER A 1 262 ? 4.143 11.255 -24.663 1.00 53.47 262 SER A CA 1
ATOM 1993 C C . SER A 1 262 ? 3.745 11.073 -26.131 1.00 53.47 262 SER A C 1
ATOM 1995 O O . SER A 1 262 ? 3.475 12.046 -26.825 1.00 53.47 262 SER A O 1
ATOM 1997 N N . SER A 1 263 ? 3.752 9.833 -26.630 1.00 55.31 263 SER A N 1
ATOM 1998 C CA . SER A 1 263 ? 3.237 9.536 -27.981 1.00 55.31 263 SER A CA 1
ATOM 1999 C C . SER A 1 263 ? 1.725 9.288 -27.999 1.00 55.31 263 SER A C 1
ATOM 2001 O O . SER A 1 263 ? 1.102 9.412 -29.049 1.00 55.31 263 SER A O 1
ATOM 2003 N N . PHE A 1 264 ? 1.104 8.973 -26.853 1.00 60.66 264 PHE A N 1
ATOM 2004 C CA . PHE A 1 264 ? -0.305 8.569 -26.794 1.00 60.66 264 PHE A CA 1
ATOM 2005 C C . PHE A 1 264 ? -1.099 9.337 -25.731 1.00 60.66 264 PHE A C 1
ATOM 2007 O O . PHE A 1 264 ? -0.982 9.074 -24.535 1.00 60.66 264 PHE A O 1
ATOM 2014 N N . ILE A 1 265 ? -1.977 10.235 -26.187 1.00 61.59 265 ILE A N 1
ATOM 2015 C CA . ILE A 1 265 ? -2.837 11.089 -25.344 1.00 61.59 265 ILE A CA 1
ATOM 2016 C C . ILE A 1 265 ? -3.784 10.260 -24.446 1.00 61.59 265 ILE A C 1
ATOM 2018 O O . ILE A 1 265 ? -4.056 10.644 -23.313 1.00 61.59 265 ILE A O 1
ATOM 2022 N N . TYR A 1 266 ? -4.251 9.092 -24.906 1.00 65.75 266 TYR A N 1
ATOM 2023 C CA . TYR A 1 266 ? -5.214 8.251 -24.169 1.00 65.75 266 TYR A CA 1
ATOM 2024 C C . TYR A 1 266 ? -4.585 7.228 -23.211 1.00 65.75 266 TYR A C 1
ATOM 2026 O O . TYR A 1 266 ? -5.298 6.579 -22.443 1.00 65.75 266 TYR A O 1
ATOM 2034 N N . SER A 1 267 ? -3.262 7.070 -23.235 1.00 76.44 267 SER A N 1
ATOM 2035 C CA . SER A 1 267 ? -2.568 6.020 -22.482 1.00 76.44 267 SER A CA 1
ATOM 2036 C C . SER A 1 267 ? -2.793 6.059 -20.960 1.00 76.44 267 SER A C 1
ATOM 2038 O O . SER A 1 267 ? -3.037 4.995 -20.390 1.00 76.44 267 SER A O 1
ATOM 2040 N N . PRO A 1 268 ? -2.808 7.223 -20.276 1.00 83.69 268 PRO A N 1
ATOM 2041 C CA . PRO A 1 268 ? -2.999 7.252 -18.823 1.00 83.69 268 PRO A CA 1
ATOM 2042 C C . PRO A 1 268 ? -4.377 6.737 -18.387 1.00 83.69 268 PRO A C 1
ATOM 2044 O O . PRO A 1 268 ? -4.507 6.088 -17.351 1.00 83.69 268 PRO A O 1
ATOM 2047 N N . TYR A 1 269 ? -5.411 6.973 -19.199 1.00 90.38 269 TYR A N 1
ATOM 2048 C CA . TYR A 1 269 ? -6.773 6.527 -18.903 1.00 90.38 269 TYR A CA 1
ATOM 2049 C C . TYR A 1 269 ? -6.920 5.010 -19.033 1.00 90.38 269 TYR A C 1
ATOM 2051 O O . TYR A 1 269 ? -7.602 4.394 -18.214 1.00 90.38 269 TYR A O 1
ATOM 2059 N N . LEU A 1 270 ? -6.261 4.404 -20.028 1.00 91.38 270 LEU A N 1
ATOM 2060 C CA . LEU A 1 270 ? -6.176 2.948 -20.150 1.00 91.38 270 LEU A CA 1
ATOM 2061 C C . LEU A 1 270 ? -5.340 2.353 -19.007 1.00 91.38 270 LEU A C 1
ATOM 2063 O O . LEU A 1 270 ? -5.736 1.350 -18.413 1.00 91.38 270 LEU A O 1
ATOM 2067 N N . GLY A 1 271 ? -4.237 3.017 -18.651 1.00 91.88 271 GLY A N 1
ATOM 2068 C CA . GLY A 1 271 ? -3.406 2.669 -17.501 1.00 91.88 271 GLY A CA 1
ATOM 2069 C C . GLY A 1 271 ? -4.195 2.619 -16.196 1.00 91.88 271 GLY A C 1
ATOM 2070 O O . GLY A 1 271 ? -4.079 1.643 -15.463 1.00 91.88 271 GLY A O 1
ATOM 2071 N N . ALA A 1 272 ? -5.076 3.593 -15.945 1.00 92.88 272 ALA A N 1
ATOM 2072 C CA . ALA A 1 272 ? -5.960 3.590 -14.777 1.00 92.88 272 ALA A CA 1
ATOM 2073 C C . ALA A 1 272 ? -6.910 2.381 -14.740 1.00 92.88 272 ALA A C 1
ATOM 2075 O O . ALA A 1 272 ? -7.111 1.800 -13.675 1.00 92.88 272 ALA A O 1
ATOM 2076 N N . VAL A 1 273 ? -7.461 1.960 -15.886 1.00 95.06 273 VAL A N 1
ATOM 2077 C CA . VAL A 1 273 ? -8.334 0.773 -15.958 1.00 95.06 273 VAL A CA 1
ATOM 2078 C C . VAL A 1 273 ? -7.555 -0.505 -15.675 1.00 95.06 273 VAL A C 1
ATOM 2080 O O . VAL A 1 273 ? -8.006 -1.339 -14.885 1.00 95.06 273 VAL A O 1
ATOM 2083 N N . LEU A 1 274 ? -6.379 -0.659 -16.287 1.00 95.12 274 LEU A N 1
ATOM 2084 C CA . LEU A 1 274 ? -5.499 -1.805 -16.047 1.00 95.12 274 LEU A CA 1
ATOM 2085 C C . LEU A 1 274 ? -5.039 -1.846 -14.588 1.00 95.12 274 LEU A C 1
ATOM 2087 O O . LEU A 1 274 ? -5.120 -2.896 -13.953 1.00 95.12 274 LEU A O 1
ATOM 2091 N N . PHE A 1 275 ? -4.667 -0.692 -14.031 1.00 93.62 275 PHE A N 1
ATOM 2092 C CA . PHE A 1 275 ? -4.277 -0.544 -12.635 1.00 93.62 275 PHE A CA 1
ATOM 2093 C C . PHE A 1 275 ? -5.408 -0.930 -11.676 1.00 93.62 275 PHE A C 1
ATOM 2095 O O . PHE A 1 275 ? -5.206 -1.764 -10.794 1.00 93.62 275 PHE A O 1
ATOM 2102 N N . ALA A 1 276 ? -6.620 -0.406 -11.885 1.00 92.62 276 ALA A N 1
ATOM 2103 C CA . ALA A 1 276 ? -7.791 -0.747 -11.078 1.00 92.62 276 ALA A CA 1
ATOM 2104 C C . ALA A 1 276 ? -8.145 -2.238 -11.170 1.00 92.62 276 ALA A C 1
ATOM 2106 O O . ALA A 1 276 ? -8.468 -2.866 -10.162 1.00 92.62 276 ALA A O 1
ATOM 2107 N N . THR A 1 277 ? -8.070 -2.820 -12.370 1.00 94.00 277 THR A N 1
ATOM 2108 C CA . THR A 1 277 ? -8.342 -4.251 -12.600 1.00 94.00 277 THR A CA 1
ATOM 2109 C C . THR A 1 277 ? -7.290 -5.119 -11.919 1.00 94.00 277 THR A C 1
ATOM 2111 O O . THR A 1 277 ? -7.616 -6.126 -11.288 1.00 94.00 277 THR A O 1
ATOM 2114 N N . GLY A 1 278 ? -6.031 -4.693 -11.988 1.00 92.81 278 GLY A N 1
ATOM 2115 C CA . GLY A 1 278 ? -4.923 -5.318 -11.293 1.00 92.81 278 GLY A CA 1
ATOM 2116 C C . GLY A 1 278 ? -5.102 -5.285 -9.780 1.00 92.81 278 GLY A C 1
ATOM 2117 O O . GLY A 1 278 ? -5.047 -6.339 -9.155 1.00 92.81 278 GLY A O 1
ATOM 2118 N N . ILE A 1 279 ? -5.433 -4.125 -9.198 1.00 88.69 279 ILE A N 1
ATOM 2119 C CA . ILE A 1 279 ? -5.790 -3.994 -7.774 1.00 88.69 279 ILE A CA 1
ATOM 2120 C C . ILE A 1 279 ? -6.959 -4.911 -7.412 1.00 88.69 279 ILE A C 1
ATOM 2122 O O . ILE A 1 279 ? -6.897 -5.606 -6.398 1.00 88.69 279 ILE A O 1
ATOM 2126 N N . TYR A 1 280 ? -8.008 -4.949 -8.236 1.00 89.38 280 TYR A N 1
ATOM 2127 C CA . TYR A 1 280 ? -9.181 -5.783 -7.991 1.00 89.38 280 TYR A CA 1
ATOM 2128 C C . TYR A 1 280 ? -8.815 -7.263 -7.832 1.00 89.38 280 TYR A C 1
ATOM 2130 O O . TYR A 1 280 ? -9.272 -7.913 -6.891 1.00 89.38 280 TYR A O 1
ATOM 2138 N N . LEU A 1 281 ? -7.944 -7.780 -8.701 1.00 89.94 281 LEU A N 1
ATOM 2139 C CA . LEU A 1 281 ? -7.474 -9.164 -8.634 1.00 89.94 281 LEU A CA 1
ATOM 2140 C C . LEU A 1 281 ? -6.406 -9.381 -7.554 1.00 89.94 281 LEU A C 1
ATOM 2142 O O . LEU A 1 281 ? -6.460 -10.394 -6.854 1.00 89.94 281 LEU A O 1
ATOM 2146 N N . PHE A 1 282 ? -5.464 -8.445 -7.413 1.00 86.56 282 PHE A N 1
ATOM 2147 C CA . PHE A 1 282 ? -4.300 -8.541 -6.530 1.00 86.56 282 PHE A CA 1
ATOM 2148 C C . PHE A 1 282 ? -4.662 -8.405 -5.054 1.00 86.56 282 PHE A C 1
ATOM 2150 O O . PHE A 1 282 ? -4.128 -9.143 -4.240 1.00 86.56 282 PHE A O 1
ATOM 2157 N N . LEU A 1 283 ? -5.585 -7.500 -4.717 1.00 81.75 283 LEU A N 1
ATOM 2158 C CA . LEU A 1 283 ? -6.071 -7.286 -3.351 1.00 81.75 283 LEU A CA 1
ATOM 2159 C C . LEU A 1 283 ? -7.439 -7.938 -3.099 1.00 81.75 283 LEU A C 1
ATOM 2161 O O . LEU A 1 283 ? -8.009 -7.768 -2.021 1.00 81.75 283 LEU A O 1
ATOM 2165 N N . SER A 1 284 ? -7.974 -8.687 -4.073 1.00 81.75 284 SER A N 1
ATOM 2166 C CA . SER A 1 284 ? -9.270 -9.376 -3.977 1.00 81.75 284 SER A CA 1
ATOM 2167 C C . SER A 1 284 ? -10.421 -8.433 -3.581 1.00 81.75 284 SER A C 1
ATOM 2169 O O . SER A 1 284 ? -11.200 -8.713 -2.666 1.00 81.75 284 SER A O 1
ATOM 2171 N N . VAL A 1 285 ? -10.521 -7.292 -4.263 1.00 77.12 285 VAL A N 1
ATOM 2172 C CA . VAL A 1 285 ? -11.519 -6.245 -3.987 1.00 77.12 285 VAL A CA 1
ATOM 2173 C C . VAL A 1 285 ? -12.941 -6.740 -4.282 1.00 77.12 285 VAL A C 1
ATOM 2175 O O . VAL A 1 285 ? -13.164 -7.588 -5.149 1.00 77.12 285 VAL A O 1
ATOM 2178 N N . ARG A 1 286 ? -13.949 -6.220 -3.570 1.00 79.06 286 ARG A N 1
ATOM 2179 C CA . ARG A 1 286 ? -15.355 -6.527 -3.873 1.00 79.06 286 ARG A CA 1
ATOM 2180 C C . ARG A 1 286 ? -15.771 -5.858 -5.184 1.00 79.06 286 ARG A C 1
ATOM 2182 O O . ARG A 1 286 ? -15.430 -4.711 -5.451 1.00 79.06 286 ARG A O 1
ATOM 2189 N N . ARG A 1 287 ? -16.585 -6.550 -5.989 1.00 82.25 287 ARG A N 1
ATOM 2190 C CA . ARG A 1 287 ? -17.066 -6.036 -7.289 1.00 82.25 287 ARG A CA 1
ATOM 2191 C C . ARG A 1 287 ? -17.805 -4.697 -7.187 1.00 82.25 287 ARG A C 1
ATOM 2193 O O . ARG A 1 287 ? -17.743 -3.911 -8.123 1.00 82.25 287 ARG A O 1
ATOM 2200 N N . SER A 1 288 ? -18.471 -4.437 -6.061 1.00 82.50 288 SER A N 1
ATOM 2201 C CA . SER A 1 288 ? -19.172 -3.176 -5.786 1.00 82.50 288 SER A CA 1
ATOM 2202 C C . SER A 1 288 ? -18.240 -1.973 -5.650 1.00 82.50 288 SER A C 1
ATOM 2204 O O . SER A 1 288 ? -18.654 -0.861 -5.955 1.00 82.50 288 SER A O 1
ATOM 2206 N N . ASP A 1 289 ? -16.995 -2.184 -5.212 1.00 81.62 289 ASP A N 1
ATOM 2207 C CA . ASP A 1 289 ? -16.050 -1.099 -4.924 1.00 81.62 289 ASP A CA 1
ATOM 2208 C C . ASP A 1 289 ? -15.235 -0.704 -6.172 1.00 81.62 289 ASP A C 1
ATOM 2210 O O . ASP A 1 289 ? -14.655 0.378 -6.232 1.00 81.62 289 ASP A O 1
ATOM 2214 N N . PHE A 1 290 ? -15.233 -1.545 -7.214 1.00 86.88 290 PHE A N 1
ATOM 2215 C CA . PHE A 1 290 ? -14.458 -1.329 -8.440 1.00 86.88 290 PHE A CA 1
ATOM 2216 C C . PHE A 1 290 ? -14.791 -0.017 -9.186 1.00 86.88 290 PHE A C 1
ATOM 2218 O O . PHE A 1 290 ? -13.854 0.720 -9.506 1.00 86.88 290 PHE A O 1
ATOM 2225 N N . PRO A 1 291 ? -16.070 0.350 -9.433 1.00 90.69 291 PRO A N 1
ATOM 2226 C CA . PRO A 1 291 ? -16.396 1.619 -10.094 1.00 90.69 291 PRO A CA 1
ATOM 2227 C C . PRO A 1 291 ? -15.936 2.844 -9.295 1.00 90.69 291 PRO A C 1
ATOM 2229 O O . PRO A 1 291 ? -15.547 3.853 -9.876 1.00 90.69 291 PRO A O 1
ATOM 2232 N N . TRP A 1 292 ? -15.943 2.747 -7.965 1.00 88.56 292 TRP A N 1
ATOM 2233 C CA . TRP A 1 292 ? -15.508 3.821 -7.074 1.00 88.56 292 TRP A CA 1
ATOM 2234 C C . TRP A 1 292 ? -13.993 4.003 -7.097 1.00 88.56 292 TRP A C 1
ATOM 2236 O O . TRP A 1 292 ? -13.522 5.136 -7.153 1.00 88.56 292 TRP A O 1
ATOM 2246 N N . ILE A 1 293 ? -13.233 2.905 -7.151 1.00 87.88 293 ILE A N 1
ATOM 2247 C CA . ILE A 1 293 ? -11.779 2.950 -7.356 1.00 87.88 293 ILE A CA 1
ATOM 2248 C C . ILE A 1 293 ? -11.448 3.633 -8.687 1.00 87.88 293 ILE A C 1
ATOM 2250 O O . ILE A 1 293 ? -10.601 4.522 -8.719 1.00 87.88 293 ILE A O 1
ATOM 2254 N N . LEU A 1 294 ? -12.140 3.274 -9.774 1.00 92.44 294 LEU A N 1
ATOM 2255 C CA . LEU A 1 294 ? -11.956 3.935 -11.070 1.00 92.44 294 LEU A CA 1
ATOM 2256 C C . LEU A 1 294 ? -12.265 5.430 -11.005 1.00 92.44 294 LEU A C 1
ATOM 2258 O O . LEU A 1 294 ? -11.510 6.231 -11.550 1.00 92.44 294 LEU A O 1
ATOM 2262 N N . LEU A 1 295 ? -13.350 5.809 -10.328 1.00 92.69 295 LEU A N 1
ATOM 2263 C CA . LEU A 1 295 ? -13.732 7.208 -10.159 1.00 92.69 295 LEU A CA 1
ATOM 2264 C C . LEU A 1 295 ? -12.621 7.988 -9.441 1.00 92.69 295 LEU A C 1
ATOM 2266 O O . LEU A 1 295 ? -12.189 9.019 -9.949 1.00 92.69 295 LEU A O 1
ATOM 2270 N N . VAL A 1 296 ? -12.101 7.463 -8.326 1.00 91.38 296 VAL A N 1
ATOM 2271 C CA . VAL A 1 296 ? -10.984 8.067 -7.576 1.00 91.38 296 VAL A CA 1
ATOM 2272 C C . VAL A 1 296 ? -9.716 8.177 -8.431 1.00 91.38 296 VAL A C 1
ATOM 2274 O O . VAL A 1 296 ? -9.050 9.210 -8.410 1.00 91.38 296 VAL A O 1
ATOM 2277 N N . LEU A 1 297 ? -9.383 7.151 -9.220 1.00 92.50 297 LEU A N 1
ATOM 2278 C CA . LEU A 1 297 ? -8.219 7.186 -10.113 1.00 92.50 297 LEU A CA 1
ATOM 2279 C C . LEU A 1 297 ? -8.378 8.229 -11.222 1.00 92.50 297 LEU A C 1
ATOM 2281 O O . LEU A 1 297 ? -7.443 8.976 -11.504 1.00 92.50 297 LEU A O 1
ATOM 2285 N N . TYR A 1 298 ? -9.556 8.326 -11.839 1.00 94.56 298 TYR A N 1
ATOM 2286 C CA . TYR A 1 298 ? -9.797 9.324 -12.877 1.00 94.56 298 TYR A CA 1
ATOM 2287 C C . TYR A 1 298 ? -9.795 10.748 -12.325 1.00 94.56 298 TYR A C 1
ATOM 2289 O O . TYR A 1 298 ? -9.231 11.633 -12.969 1.00 94.56 298 TYR A O 1
ATOM 2297 N N . THR A 1 299 ? -10.355 10.990 -11.137 1.00 94.19 299 THR A N 1
ATOM 2298 C CA . THR A 1 299 ? -10.280 12.321 -10.519 1.00 94.19 299 THR A CA 1
ATOM 2299 C C . THR A 1 299 ? -8.851 12.677 -10.122 1.00 94.19 299 THR A C 1
ATOM 2301 O O . THR A 1 299 ? -8.449 13.824 -10.322 1.00 94.19 299 THR A O 1
ATOM 2304 N N . ALA A 1 300 ? -8.047 11.706 -9.670 1.00 92.69 300 ALA A N 1
ATOM 2305 C CA . ALA A 1 300 ? -6.614 11.893 -9.446 1.00 92.69 300 ALA A CA 1
ATOM 2306 C C . ALA A 1 300 ? -5.891 12.325 -10.733 1.00 92.69 300 ALA A C 1
ATOM 2308 O O . ALA A 1 300 ? -5.168 13.320 -10.737 1.00 92.69 300 ALA A O 1
ATOM 2309 N N . LEU A 1 301 ? -6.129 11.617 -11.844 1.00 92.06 301 LEU A N 1
ATOM 2310 C CA . LEU A 1 301 ? -5.503 11.916 -13.135 1.00 92.06 301 LEU A CA 1
ATOM 2311 C C . LEU A 1 301 ? -5.908 13.276 -13.691 1.00 92.06 301 LEU A C 1
ATOM 2313 O O . LEU A 1 301 ? -5.073 13.977 -14.260 1.00 92.06 301 LEU A O 1
ATOM 2317 N N . LEU A 1 302 ? -7.178 13.654 -13.555 1.00 92.56 302 LEU A N 1
ATOM 2318 C CA . LEU A 1 302 ? -7.652 14.966 -13.988 1.00 92.56 302 LEU A CA 1
ATOM 2319 C C . LEU A 1 302 ? -7.026 16.076 -13.139 1.00 92.56 302 LEU A C 1
ATOM 2321 O O . LEU A 1 302 ? -6.481 17.025 -13.698 1.00 92.56 302 LEU A O 1
ATOM 2325 N N . GLY A 1 303 ? -7.025 15.924 -11.810 1.00 93.75 303 GLY A N 1
ATOM 2326 C CA . GLY A 1 303 ? -6.364 16.863 -10.903 1.00 93.75 303 GLY A CA 1
ATOM 2327 C C . GLY A 1 303 ? -4.876 17.016 -11.219 1.00 93.75 303 GLY A C 1
ATOM 2328 O O . GLY A 1 303 ? -4.369 18.136 -11.297 1.00 93.75 303 GLY A O 1
ATOM 2329 N N . GLN A 1 304 ? -4.191 15.903 -11.497 1.00 93.75 304 GLN A N 1
ATOM 2330 C CA . GLN A 1 304 ? -2.778 15.910 -11.859 1.00 93.75 304 GLN A CA 1
ATOM 2331 C C . GLN A 1 304 ? -2.506 16.611 -13.187 1.00 93.75 304 GLN A C 1
ATOM 2333 O O . GLN A 1 304 ? -1.586 17.424 -13.268 1.00 93.75 304 GLN A O 1
ATOM 2338 N N . GLN A 1 305 ? -3.303 16.342 -14.220 1.00 90.94 305 GLN A N 1
ATOM 2339 C CA . GLN A 1 305 ? -3.164 17.008 -15.515 1.00 90.94 305 GLN A CA 1
ATOM 2340 C C . GLN A 1 305 ? -3.391 18.518 -15.402 1.00 90.94 305 GLN A C 1
ATOM 2342 O O . GLN A 1 305 ? -2.598 19.291 -15.935 1.00 90.94 305 GLN A O 1
ATOM 2347 N N . ILE A 1 306 ? -4.412 18.941 -14.652 1.00 92.06 306 ILE A N 1
ATOM 2348 C CA . ILE A 1 306 ? -4.689 20.362 -14.408 1.00 92.06 306 ILE A CA 1
ATOM 2349 C C . ILE A 1 306 ? -3.510 21.024 -13.684 1.00 92.06 306 ILE A C 1
ATOM 2351 O O . ILE A 1 306 ? -3.034 22.069 -14.120 1.00 92.06 306 ILE A O 1
ATOM 2355 N N . GLY A 1 307 ? -2.985 20.413 -12.618 1.00 92.12 307 GLY A N 1
ATOM 2356 C CA . GLY A 1 307 ? -1.848 20.986 -11.888 1.00 92.12 307 GLY A CA 1
ATOM 2357 C C . GLY A 1 307 ? -0.561 21.035 -12.708 1.00 92.12 307 GLY A C 1
ATOM 2358 O O . GLY A 1 307 ? 0.163 22.031 -12.640 1.00 92.12 307 GLY A O 1
ATOM 2359 N N . ASN A 1 308 ? -0.324 20.020 -13.545 1.00 90.44 308 ASN A N 1
ATOM 2360 C CA . ASN A 1 308 ? 0.804 19.993 -14.475 1.00 90.44 308 ASN A CA 1
ATOM 2361 C C . ASN A 1 308 ? 0.750 21.150 -15.480 1.00 90.44 308 ASN A C 1
ATOM 2363 O O . ASN A 1 308 ? 1.794 21.726 -15.781 1.00 90.44 308 ASN A O 1
ATOM 2367 N N . LEU A 1 309 ? -0.444 21.506 -15.971 1.00 90.44 309 LEU A N 1
ATOM 2368 C CA . LEU A 1 309 ? -0.635 22.627 -16.898 1.00 90.44 309 LEU A CA 1
ATOM 2369 C C . LEU A 1 309 ? -0.372 23.990 -16.244 1.00 90.44 309 LEU A C 1
ATOM 2371 O O . LEU A 1 309 ? 0.091 24.903 -16.919 1.00 90.44 309 LEU A O 1
ATOM 2375 N N . ILE A 1 310 ? -0.670 24.135 -14.949 1.00 92.19 310 ILE A N 1
ATOM 2376 C CA . ILE A 1 310 ? -0.574 25.420 -14.243 1.00 92.19 310 ILE A CA 1
ATOM 2377 C C . ILE A 1 310 ? 0.860 25.711 -13.785 1.00 92.19 310 ILE A C 1
ATOM 2379 O O . ILE A 1 310 ? 1.378 26.792 -14.054 1.00 92.19 310 ILE A O 1
ATOM 2383 N N . ALA A 1 311 ? 1.496 24.779 -13.066 1.00 87.88 311 ALA A N 1
ATOM 2384 C CA . ALA A 1 311 ? 2.801 25.022 -12.434 1.00 87.88 311 ALA A CA 1
ATOM 2385 C C . ALA A 1 311 ? 3.755 23.815 -12.486 1.00 87.88 311 ALA A C 1
ATOM 2387 O O . ALA A 1 311 ? 4.728 23.752 -11.733 1.00 87.88 311 ALA A O 1
ATOM 2388 N N . GLY A 1 312 ? 3.494 22.849 -13.372 1.00 85.69 312 GLY A N 1
ATOM 2389 C CA . GLY A 1 312 ? 4.353 21.686 -13.578 1.00 85.69 312 GLY A CA 1
ATOM 2390 C C . GLY A 1 312 ? 4.148 20.543 -12.576 1.00 85.69 312 GLY A C 1
ATOM 2391 O O . GLY A 1 312 ? 3.162 20.480 -11.841 1.00 85.69 312 GLY A O 1
ATOM 2392 N N . GLY A 1 313 ? 5.102 19.606 -12.579 1.00 83.75 313 GLY A N 1
ATOM 2393 C CA . GLY A 1 313 ? 4.958 18.265 -11.994 1.00 83.75 313 GLY A CA 1
ATOM 2394 C C . GLY A 1 313 ? 4.561 18.218 -10.516 1.00 83.75 313 GLY A C 1
ATOM 2395 O O . GLY A 1 313 ? 3.727 17.400 -10.130 1.00 83.75 313 GLY A O 1
ATOM 2396 N N . LEU A 1 314 ? 5.133 19.100 -9.687 1.00 90.12 314 LEU A N 1
ATOM 2397 C CA . LEU A 1 314 ? 4.869 19.108 -8.244 1.00 90.12 314 LEU A CA 1
ATOM 2398 C C . LEU A 1 314 ? 3.415 19.503 -7.942 1.00 90.12 314 LEU A C 1
ATOM 2400 O O . LEU A 1 314 ? 2.741 18.832 -7.161 1.00 90.12 314 LEU A O 1
ATOM 2404 N N . LEU A 1 315 ? 2.919 20.565 -8.591 1.00 90.94 315 LEU A N 1
ATOM 2405 C CA . LEU A 1 315 ? 1.536 21.009 -8.418 1.00 90.94 315 LEU A CA 1
ATOM 2406 C C . LEU A 1 315 ? 0.554 19.988 -8.997 1.00 90.94 315 LEU A C 1
ATOM 2408 O O . LEU A 1 315 ? -0.500 19.768 -8.409 1.00 90.94 315 LEU A O 1
ATOM 2412 N N . GLY A 1 316 ? 0.907 19.325 -10.102 1.00 92.06 316 GLY A N 1
ATOM 2413 C CA . GLY A 1 316 ? 0.144 18.188 -10.612 1.00 92.06 316 GLY A CA 1
ATOM 2414 C C . GLY A 1 316 ? -0.000 17.082 -9.576 1.00 92.06 316 GLY A C 1
ATOM 2415 O O . GLY A 1 316 ? -1.117 16.717 -9.219 1.00 92.06 316 GLY A O 1
ATOM 2416 N N . ALA A 1 317 ? 1.106 16.576 -9.032 1.00 90.31 317 ALA A N 1
ATOM 2417 C CA . ALA A 1 317 ? 1.050 15.539 -8.002 1.00 90.31 317 ALA A CA 1
ATOM 2418 C C . ALA A 1 317 ? 0.184 15.965 -6.798 1.00 90.31 317 ALA A C 1
ATOM 2420 O O . ALA A 1 317 ? -0.659 15.192 -6.343 1.00 90.31 317 ALA A O 1
ATOM 2421 N N . PHE A 1 318 ? 0.329 17.215 -6.339 1.00 92.25 318 PHE A N 1
ATOM 2422 C CA . PHE A 1 318 ? -0.480 17.772 -5.254 1.00 92.25 318 PHE A CA 1
ATOM 2423 C C . PHE A 1 318 ? -1.977 17.827 -5.591 1.00 92.25 318 PHE A C 1
ATOM 2425 O O . PHE A 1 318 ? -2.794 17.318 -4.825 1.00 92.25 318 PHE A O 1
ATOM 2432 N N . LEU A 1 319 ? -2.360 18.405 -6.734 1.00 94.94 319 LEU A N 1
ATOM 2433 C CA . LEU A 1 319 ? -3.769 18.519 -7.124 1.00 94.94 319 LEU A CA 1
ATOM 2434 C C . LEU A 1 319 ? -4.401 17.160 -7.434 1.00 94.94 319 LEU A C 1
ATOM 2436 O O . LEU A 1 319 ? -5.583 16.970 -7.145 1.00 94.94 319 LEU A O 1
ATOM 2440 N N . GLY A 1 320 ? -3.640 16.203 -7.965 1.00 92.88 320 GLY A N 1
ATOM 2441 C CA . GLY A 1 320 ? -4.098 14.823 -8.121 1.00 92.88 320 GLY A CA 1
ATOM 2442 C C . GLY A 1 320 ? -4.395 14.167 -6.772 1.00 92.88 320 GLY A C 1
ATOM 2443 O O . GLY A 1 320 ? -5.494 13.648 -6.569 1.00 92.88 320 GLY A O 1
ATOM 2444 N N . ALA A 1 321 ? -3.464 14.272 -5.817 1.00 90.69 321 ALA A N 1
ATOM 2445 C CA . ALA A 1 321 ? -3.641 13.751 -4.461 1.00 90.69 321 ALA A CA 1
ATOM 2446 C C . ALA A 1 321 ? -4.801 14.434 -3.708 1.00 90.69 321 ALA A C 1
ATOM 2448 O O . ALA A 1 321 ? -5.578 13.776 -3.013 1.00 90.69 321 ALA A O 1
ATOM 2449 N N . LEU A 1 322 ? -4.974 15.746 -3.873 1.00 92.75 322 LEU A N 1
ATOM 2450 C CA . LEU A 1 322 ? -6.098 16.479 -3.293 1.00 92.75 322 LEU A CA 1
ATOM 2451 C C . LEU A 1 322 ? -7.432 16.009 -3.894 1.00 92.75 322 LEU A C 1
ATOM 2453 O O . LEU A 1 322 ? -8.365 15.686 -3.160 1.00 92.75 322 LEU A O 1
ATOM 2457 N N . SER A 1 323 ? -7.503 15.916 -5.225 1.00 94.94 323 SER A N 1
ATOM 2458 C CA . SER A 1 323 ? -8.719 15.525 -5.951 1.00 94.94 323 SER A CA 1
ATOM 2459 C C . SER A 1 323 ? -9.167 14.115 -5.582 1.00 94.94 323 SER A C 1
ATOM 2461 O O . SER A 1 323 ? -10.346 13.902 -5.290 1.00 94.94 323 SER A O 1
ATOM 2463 N N . MET A 1 324 ? -8.233 13.159 -5.526 1.00 91.88 324 MET A N 1
ATOM 2464 C CA . MET A 1 324 ? -8.542 11.786 -5.124 1.00 91.88 324 MET A CA 1
ATOM 2465 C C . MET A 1 324 ? -9.034 11.721 -3.671 1.00 91.88 324 MET A C 1
ATOM 2467 O O . MET A 1 324 ? -9.997 11.013 -3.391 1.00 91.88 324 MET A O 1
ATOM 2471 N N . THR A 1 325 ? -8.437 12.507 -2.764 1.00 89.00 325 THR A N 1
ATOM 2472 C CA . THR A 1 325 ? -8.792 12.518 -1.335 1.00 89.00 325 THR A CA 1
ATOM 2473 C C . THR A 1 325 ? -10.194 13.079 -1.117 1.00 89.00 325 THR A C 1
ATOM 2475 O O . THR A 1 325 ? -11.011 12.457 -0.442 1.00 89.00 325 THR A O 1
ATOM 2478 N N . VAL A 1 326 ? -10.515 14.217 -1.742 1.00 91.50 326 VAL A N 1
ATOM 2479 C CA . VAL A 1 326 ? -11.860 14.818 -1.687 1.00 91.50 326 VAL A CA 1
ATOM 2480 C C . VAL A 1 326 ? -12.903 13.872 -2.276 1.00 91.50 326 VAL A C 1
ATOM 2482 O O . VAL A 1 326 ? -13.982 13.700 -1.711 1.00 91.50 326 VAL A O 1
ATOM 2485 N N . THR A 1 327 ? -12.572 13.220 -3.390 1.00 91.56 327 THR A N 1
ATOM 2486 C CA . THR A 1 327 ? -13.456 12.252 -4.044 1.00 91.56 327 THR A CA 1
ATOM 2487 C C . THR A 1 327 ? -13.729 11.050 -3.145 1.00 91.56 327 THR A C 1
ATOM 2489 O O . THR A 1 327 ? -14.888 10.707 -2.923 1.00 91.56 327 THR A O 1
ATOM 2492 N N . ALA A 1 328 ? -12.677 10.431 -2.601 1.00 86.06 328 ALA A N 1
ATOM 2493 C CA . ALA A 1 328 ? -12.792 9.317 -1.669 1.00 86.06 328 ALA A CA 1
ATOM 2494 C C . ALA A 1 328 ? -13.662 9.713 -0.467 1.00 86.06 328 ALA A C 1
ATOM 2496 O O . ALA A 1 328 ? -14.651 9.046 -0.172 1.00 86.06 328 ALA A O 1
ATOM 2497 N N . ARG A 1 329 ? -13.396 10.877 0.132 1.00 83.62 329 ARG A N 1
ATOM 2498 C CA . ARG A 1 329 ? -14.192 11.401 1.246 1.00 83.62 329 ARG A CA 1
ATOM 2499 C C . ARG A 1 329 ? -15.669 11.605 0.888 1.00 83.62 329 ARG A C 1
ATOM 2501 O O . ARG A 1 329 ? -16.548 11.302 1.689 1.00 83.62 329 ARG A O 1
ATOM 2508 N N . GLY A 1 330 ? -15.964 12.103 -0.310 1.00 85.75 330 GLY A N 1
ATOM 2509 C CA . GLY A 1 330 ? -17.341 12.276 -0.780 1.00 85.75 330 GLY A CA 1
ATOM 2510 C C . GLY A 1 330 ? -18.082 10.948 -0.971 1.00 85.75 330 GLY A C 1
ATOM 2511 O O . GLY A 1 330 ? -19.257 10.839 -0.624 1.00 85.75 330 GLY A O 1
ATOM 2512 N N . ILE A 1 331 ? -17.393 9.926 -1.487 1.00 83.88 331 ILE A N 1
ATOM 2513 C CA . ILE A 1 331 ? -17.947 8.573 -1.657 1.00 83.88 331 ILE A CA 1
ATOM 2514 C C . ILE A 1 331 ? -18.271 7.947 -0.296 1.00 83.88 331 ILE A C 1
ATOM 2516 O O . ILE A 1 331 ? -19.330 7.337 -0.137 1.00 83.88 331 ILE A O 1
ATOM 2520 N N . GLU A 1 332 ? -17.389 8.148 0.682 1.00 74.25 332 GLU A N 1
ATOM 2521 C CA . GLU A 1 332 ? -17.588 7.724 2.066 1.00 74.25 332 GLU A CA 1
ATOM 2522 C C . GLU A 1 332 ? -18.852 8.319 2.684 1.00 74.25 332 GLU A C 1
ATOM 2524 O O . GLU A 1 332 ? -19.691 7.574 3.185 1.00 74.25 332 GLU A O 1
ATOM 2529 N N . ILE A 1 333 ? -19.011 9.644 2.625 1.00 75.94 333 ILE A N 1
ATOM 2530 C CA . ILE A 1 333 ? -20.158 10.334 3.237 1.00 75.94 333 ILE A CA 1
ATOM 2531 C C . ILE A 1 333 ? -21.474 9.877 2.592 1.00 75.94 333 ILE A C 1
ATOM 2533 O O . ILE A 1 333 ? -22.513 9.827 3.244 1.00 75.94 333 ILE A O 1
ATOM 2537 N N . ALA A 1 334 ? -21.439 9.504 1.313 1.00 78.25 334 ALA A N 1
ATOM 2538 C CA . ALA A 1 334 ? -22.610 9.011 0.604 1.00 78.25 334 ALA A CA 1
ATOM 2539 C C . ALA A 1 334 ? -23.018 7.571 0.992 1.00 78.25 334 ALA A C 1
ATOM 2541 O O . ALA A 1 334 ? -24.046 7.101 0.502 1.00 78.25 334 ALA A O 1
ATOM 2542 N N . GLY A 1 335 ? -22.229 6.857 1.809 1.00 67.88 335 GLY A N 1
ATOM 2543 C CA . GLY A 1 335 ? -22.508 5.477 2.230 1.00 67.88 335 GLY A CA 1
ATOM 2544 C C . GLY A 1 335 ? -22.491 4.460 1.082 1.00 67.88 335 GLY A C 1
ATOM 2545 O O . GLY A 1 335 ? -23.112 3.403 1.174 1.00 67.88 335 GLY A O 1
ATOM 2546 N N . LYS A 1 336 ? -21.837 4.789 -0.042 1.00 57.25 336 LYS A N 1
ATOM 2547 C CA . LYS A 1 336 ? -21.946 4.027 -1.302 1.00 57.25 336 LYS A CA 1
ATOM 2548 C C . LYS A 1 336 ? -20.909 2.914 -1.471 1.00 57.25 336 LYS A C 1
ATOM 2550 O O . LYS A 1 336 ? -20.953 2.192 -2.470 1.00 57.25 336 LYS A O 1
ATOM 2555 N N . THR A 1 337 ? -19.993 2.766 -0.524 1.00 55.75 337 THR A N 1
ATOM 2556 C CA . THR A 1 337 ? -18.894 1.796 -0.563 1.00 55.75 337 THR A CA 1
ATOM 2557 C C . THR A 1 337 ? -18.822 0.979 0.711 1.00 55.75 337 THR A C 1
ATOM 2559 O O . THR A 1 337 ? -19.241 1.403 1.786 1.00 55.75 337 THR A O 1
ATOM 2562 N N . SER A 1 338 ? -18.237 -0.210 0.586 1.00 52.41 338 SER A N 1
ATOM 2563 C CA . SER A 1 338 ? -17.800 -0.963 1.751 1.00 52.41 338 SER A CA 1
ATOM 2564 C C . SER A 1 338 ? -16.641 -0.212 2.433 1.00 52.41 338 SER A C 1
ATOM 2566 O O . SER A 1 338 ? -15.806 0.347 1.728 1.00 52.41 338 SER A O 1
ATOM 2568 N N . HIS A 1 339 ? -16.608 -0.210 3.772 1.00 50.94 339 HIS A N 1
ATOM 2569 C CA . HIS A 1 339 ? -15.793 0.581 4.730 1.00 50.94 339 HIS A CA 1
ATOM 2570 C C . HIS A 1 339 ? -14.362 1.055 4.391 1.00 50.94 339 HIS A C 1
ATOM 2572 O O . HIS A 1 339 ? -13.817 1.880 5.112 1.00 50.94 339 HIS A O 1
ATOM 2578 N N . PHE A 1 340 ? -13.722 0.581 3.326 1.00 43.34 340 PHE A N 1
ATOM 2579 C CA . PHE A 1 340 ? -12.362 0.963 2.956 1.00 43.34 340 PHE A CA 1
ATOM 2580 C C . PHE A 1 340 ? -12.226 2.404 2.443 1.00 43.34 340 PHE A C 1
ATOM 2582 O O . PHE A 1 340 ? -11.183 3.025 2.614 1.00 43.34 340 PHE A O 1
ATOM 2589 N N . VAL A 1 341 ? -13.274 2.964 1.836 1.00 41.25 341 VAL A N 1
ATOM 2590 C CA . VAL A 1 341 ? -13.287 4.399 1.494 1.00 41.25 341 VAL A CA 1
ATOM 2591 C C . VAL A 1 341 ? -13.671 5.247 2.721 1.00 41.25 341 VAL A C 1
ATOM 2593 O O . VAL A 1 341 ? -13.458 6.452 2.725 1.00 41.25 341 VAL A O 1
ATOM 2596 N N . THR A 1 342 ? -14.169 4.605 3.784 1.00 42.59 342 THR A N 1
ATOM 2597 C CA . THR A 1 342 ? -14.907 5.183 4.918 1.00 42.59 342 THR A CA 1
ATOM 2598 C C . THR A 1 342 ? -14.021 5.574 6.115 1.00 42.59 342 THR A C 1
ATOM 2600 O O . THR A 1 342 ? -14.397 5.383 7.270 1.00 42.59 342 THR A O 1
ATOM 2603 N N . LEU A 1 343 ? -12.817 6.088 5.858 1.00 41.97 343 LEU A N 1
ATOM 2604 C CA . LEU A 1 343 ? -11.771 6.279 6.876 1.00 41.97 343 LEU A CA 1
ATOM 2605 C C . LEU A 1 343 ? -11.769 7.648 7.598 1.00 41.97 343 LEU A C 1
ATOM 2607 O O . LEU A 1 343 ? -10.785 7.981 8.249 1.00 41.97 343 LEU A O 1
ATOM 2611 N N . TYR A 1 344 ? -12.835 8.457 7.535 1.00 37.91 344 TYR A N 1
ATOM 2612 C CA . TYR A 1 344 ? -12.843 9.811 8.123 1.00 37.91 344 TYR A CA 1
ATOM 2613 C C . TYR A 1 344 ? -14.148 10.230 8.832 1.00 37.91 344 TYR A C 1
ATOM 2615 O O . TYR A 1 344 ? -14.360 11.417 9.096 1.00 37.91 344 TYR A O 1
ATOM 2623 N N . HIS A 1 345 ? -15.091 9.333 9.127 1.00 30.84 345 HIS A N 1
ATOM 2624 C CA . HIS A 1 345 ? -16.454 9.738 9.524 1.00 30.84 345 HIS A CA 1
ATOM 2625 C C . HIS A 1 345 ? -16.625 10.455 10.893 1.00 30.84 345 HIS A C 1
ATOM 2627 O O . HIS A 1 345 ? -17.752 10.765 11.258 1.00 30.84 345 HIS A O 1
ATOM 2633 N N . VAL A 1 346 ? -15.597 10.813 11.676 1.00 33.25 346 VAL A N 1
ATOM 2634 C CA . VAL A 1 346 ? -15.856 11.405 13.017 1.00 33.25 346 VAL A CA 1
ATOM 2635 C C . VAL A 1 346 ? -14.960 12.595 13.370 1.00 33.25 346 VAL A C 1
ATOM 2637 O O . VAL A 1 346 ? -14.290 12.596 14.392 1.00 33.25 346 VAL A O 1
ATOM 2640 N N . LEU A 1 347 ? -14.981 13.646 12.545 1.00 31.23 347 LEU A N 1
ATOM 2641 C CA . LEU A 1 347 ? -14.400 14.959 12.889 1.00 31.23 347 LEU A CA 1
ATOM 2642 C C . LEU A 1 347 ? -15.447 16.071 13.112 1.00 31.23 347 LEU A C 1
ATOM 2644 O O . LEU A 1 347 ? -15.069 17.222 13.288 1.00 31.23 347 LEU A O 1
ATOM 2648 N N . ILE A 1 348 ? -16.757 15.773 13.105 1.00 28.25 348 ILE A N 1
ATOM 2649 C CA . ILE A 1 348 ? -17.810 16.819 13.173 1.00 28.25 348 ILE A CA 1
ATOM 2650 C C . ILE A 1 348 ? -18.832 16.607 14.314 1.00 28.25 348 ILE A C 1
ATOM 2652 O O . ILE A 1 348 ? -19.764 17.388 14.453 1.00 28.25 348 ILE A O 1
ATOM 2656 N N . GLN A 1 349 ? -18.666 15.614 15.197 1.00 27.72 349 GLN A N 1
ATOM 2657 C CA . GLN A 1 349 ? -19.621 15.401 16.305 1.00 27.72 349 GLN A CA 1
ATOM 2658 C C . GLN A 1 349 ? -19.053 15.472 17.725 1.00 27.72 349 GLN A C 1
ATOM 2660 O O . GLN A 1 349 ? -19.734 15.068 18.665 1.00 27.72 349 GLN A O 1
ATOM 2665 N N . GLU A 1 350 ? -17.893 16.099 17.929 1.00 29.53 350 GLU A N 1
ATOM 2666 C CA . GLU A 1 350 ? -17.599 16.644 19.258 1.00 29.53 350 GLU A CA 1
ATOM 2667 C C . GLU A 1 350 ? -18.284 18.005 19.405 1.00 29.53 350 GLU A C 1
ATOM 2669 O O . GLU A 1 350 ? -17.797 19.046 18.965 1.00 29.53 350 GLU A O 1
ATOM 2674 N N . SER A 1 351 ? -19.466 17.984 20.024 1.00 29.55 351 SER A N 1
ATOM 2675 C CA . SER A 1 351 ? -19.953 19.167 20.735 1.00 29.55 351 SER A CA 1
ATOM 2676 C C . SER A 1 351 ? -18.902 19.531 21.790 1.00 29.55 351 SER A C 1
ATOM 2678 O O . SER A 1 351 ? -18.434 18.620 22.476 1.00 29.55 351 SER A O 1
ATOM 2680 N N . PRO A 1 352 ? -18.515 20.811 21.948 1.00 30.70 352 PRO A N 1
ATOM 2681 C CA . PRO A 1 352 ? -17.512 21.178 22.938 1.00 30.70 352 PRO A CA 1
ATOM 2682 C C . PRO A 1 352 ? -17.967 20.718 24.331 1.00 30.70 352 PRO A C 1
ATOM 2684 O O . PRO A 1 352 ? -19.171 20.779 24.622 1.00 30.70 352 PRO A O 1
ATOM 2687 N N . PRO A 1 353 ? -17.042 20.271 25.202 1.00 35.06 353 PRO A N 1
ATOM 2688 C CA . PRO A 1 353 ? -17.386 19.951 26.575 1.00 35.06 353 PRO A CA 1
ATOM 2689 C C . PRO A 1 353 ? -18.047 21.182 27.193 1.00 35.06 353 PRO A C 1
ATOM 2691 O O . PRO A 1 353 ? -17.472 22.273 27.215 1.00 35.06 353 PRO A O 1
ATOM 2694 N N . ARG A 1 354 ? -19.285 21.019 27.671 1.00 33.09 354 ARG A N 1
ATOM 2695 C CA . ARG A 1 354 ? -19.881 21.998 28.574 1.00 33.09 354 ARG A CA 1
ATOM 2696 C C . ARG A 1 354 ? -19.025 21.981 29.831 1.00 33.09 354 ARG A C 1
ATOM 2698 O O . ARG A 1 354 ? -19.135 21.063 30.635 1.00 33.09 354 ARG A O 1
ATOM 2705 N N . LEU A 1 355 ? -18.150 22.973 29.943 1.00 38.88 355 LEU A N 1
ATOM 2706 C CA . LEU A 1 355 ? -17.519 23.339 31.199 1.00 38.88 355 LEU A CA 1
ATOM 2707 C C . LEU A 1 355 ? -18.646 23.634 32.196 1.00 38.88 355 LEU A C 1
ATOM 2709 O O . LEU A 1 355 ? -19.417 24.575 31.994 1.00 38.88 355 LEU A O 1
ATOM 2713 N N . VAL A 1 356 ? -18.755 22.794 33.221 1.00 41.62 356 VAL A N 1
ATOM 2714 C CA . VAL A 1 356 ? -19.401 23.110 34.496 1.00 41.62 356 VAL A CA 1
ATOM 2715 C C . VAL A 1 356 ? -18.378 22.835 35.577 1.00 41.62 356 VAL A C 1
ATOM 2717 O O . VAL A 1 356 ? -17.792 21.728 35.536 1.00 41.62 356 VAL A O 1
#

Secondary structure (DSSP, 8-state):
-HHHHHHHHHHHHHHHHHHHHTT--HHHHHHHHHHHHHHTT--EEEEEETTEEEEEETTEEEEEE-----SSPPPHHHHHHHHHHHHHHHTTSS-HHHHHHHHHHHHHPPPTTHHHHHHHHHHHHHHHHHHHH---HHHHHHHHHHHHHHHHHHHHHTT-HHHHHHHHHHHHHHHHHHHHHHHHTTSS---GGGGHHHHGGGS-HHHHHHHHHHHHTT-HHHHHHHHHHHHHHHHHHHHHHHHHHHHTT--TT--PPP------TTHHHHHHHHHHHHHHHHTT--TTTHHHHHHHHHHHHHHHHHHHHHH-HHHHHHHHHHHHHHHHHHHHHTT-S-TTS-TT--SS--PPP---